Protein AF-A0A8K0TCX6-F1 (afdb_monomer)

Solvent-accessible surface area (backbone atoms only — not comparable to full-atom values): 19334 Å² total; per-residue (Å²): 46,25,42,39,37,36,39,37,33,25,66,68,90,38,71,37,59,24,20,70,79,86,50,68,26,30,40,28,76,50,70,68,48,85,55,92,51,67,68,45,83,85,46,94,38,56,33,92,78,28,30,46,23,30,50,46,78,47,76,46,83,24,92,54,90,51,92,63,65,48,66,35,38,44,83,42,78,50,73,76,76,91,72,85,78,91,58,80,73,62,73,78,64,63,71,80,92,55,55,38,49,47,53,58,77,55,79,71,84,68,91,68,76,92,70,98,79,67,86,72,74,67,55,77,69,45,71,67,53,50,53,44,51,53,51,41,52,52,48,14,36,52,39,39,52,48,53,51,51,30,54,50,26,49,51,48,21,54,50,40,45,57,50,39,48,70,75,48,38,95,50,60,78,72,53,84,93,58,84,52,70,56,57,51,54,22,49,53,27,44,51,52,24,51,54,46,54,55,52,45,53,54,48,38,51,51,42,51,52,39,53,54,51,46,52,54,44,31,76,73,64,41,53,82,76,26,48,84,55,64,58,42,52,76,72,73,53,70,55,75,64,58,53,48,49,52,50,50,51,48,47,60,50,50,54,49,50,53,52,49,51,53,49,49,53,52,51,55,52,55,54,55,64,69,72,66,74,78,78,83,79,82,91,81,87,82,89,82,81,87,80,87,88,81,94,78,82,88,80,87,72,79,79,80,92,77,87,71,79,73,87,72,65,79,89,81,87,84,90,130

Radius of gyration: 30.0 Å; Cα contacts (8 Å, |Δi|>4): 312; chains: 1; bounding box: 47×112×73 Å

pLDDT: mean 73.81, std 20.25, range [35.0, 98.25]

Foldseek 3Di:
DKAKEKEKAFAAPQFDWFALLPAIAGEFQDDGDADPDAADPVAPATDPRYRRIHIDIDIGDDPDPDDDYRYTYHYHYHDDPPDDDDDVCVVVRDDDDHHHWLPPQDPPPPVDDDDPDPPPDPFAADPQLVVLVVVLRVLRSVLVVLVVLLVVLVVQLVVLLVVVCVVQNVCQPVPPDDHDVSVVSSVVSVVVSVVSVVVSVVSSVVSVVSLLVNVVCVVVVNGDRPRPCVVCVVVVHDDPVVVVVVSVVVCVVVVVVVVVVVVVVVVVVVVVVVVPPPDPDDDDDDDDDDDDDDDDDDDDDDPPPDPDVPVPDDPPDDDD

Organism: NCBI:txid40658

Sequence (320 aa):
MCYRVYTHAMRCDVRPVLSDGENQLLDPYASPNHCRCPIDRRSRHPCRDHGCCSLSVRMYECPARCRAAIIYHTYTQRQSHKGVHFRPDEAERRWRDLPVFDGAIFPVASRQGGSEGSTRTCAAESVEFRLARDQILEIGRVIDQTLLEIDDAQADARRLARWHDREHGSRCGRRQGHACPGMERVLNAQEHGDDLALALEGYKQLWRRWKVFLRGLERRGDRRLGGLEEWRRRRGGGGEKDEHERLNEYYRREIRADEVEMRRKRQEEAVADDSGFESQGEYSGDERGRETPRRRQRRSSMRDDRTFADDLRPRWSWFR

Secondary structure (DSSP, 8-state):
--EEEEEEEESS----EEE-SSSEEE-TTSPPPP--PPP-TT-SSB-SS-TTEEEEEEEE--SS--SSPEEEEEEEE-PPPS-S---GGGGGGPPP--PBTTTTSS----SS-------TT-PPPPHHHHHHHHHHHHHHHHHHHHHHHHHHHHHHHHHHHHHHHHHTGGGTTSSTT---HHHHHHHHHHHHHHHHHHHHHHHHHHHHHHHHHHHHHHHTTS-PPSSSSHHHHHTT---HHHHHHHHHHHHHHHHHHHHHHHHHHHHHHHHHHHTT------------------------PPP----SSSTT--------

Structure (mmCIF, N/CA/C/O backbone):
data_AF-A0A8K0TCX6-F1
#
_entry.id   AF-A0A8K0TCX6-F1
#
loop_
_atom_site.group_PDB
_atom_site.id
_atom_site.type_symbol
_atom_site.label_atom_id
_atom_site.label_alt_id
_atom_site.label_comp_id
_atom_site.label_asym_id
_atom_site.label_entity_id
_atom_site.label_seq_id
_atom_site.pdbx_PDB_ins_code
_atom_site.Cartn_x
_atom_site.Cartn_y
_atom_site.Cartn_z
_atom_site.occupancy
_atom_site.B_iso_or_equiv
_atom_site.auth_seq_id
_atom_site.auth_comp_id
_atom_site.auth_asym_id
_atom_site.auth_atom_id
_atom_site.pdbx_PDB_model_num
ATOM 1 N N . MET A 1 1 ? -18.222 3.110 19.809 1.00 57.38 1 MET A N 1
ATOM 2 C CA . MET A 1 1 ? -18.018 2.677 18.409 1.00 57.38 1 MET A CA 1
ATOM 3 C C . MET A 1 1 ? -17.276 1.411 18.432 1.00 57.38 1 MET A C 1
ATOM 5 O O . MET A 1 1 ? -16.227 1.309 19.046 1.00 57.38 1 MET A O 1
ATOM 9 N N . CYS A 1 2 ? -17.860 0.491 17.708 1.00 75.69 2 CYS A N 1
ATOM 10 C CA . CYS A 1 2 ? -17.500 -0.883 17.755 1.00 75.69 2 CYS A CA 1
ATOM 11 C C . CYS A 1 2 ? -16.630 -1.184 16.542 1.00 75.69 2 CYS A C 1
ATOM 13 O O . CYS A 1 2 ? -16.924 -0.697 15.452 1.00 75.69 2 CYS A O 1
ATOM 15 N N . TYR A 1 3 ? -15.572 -1.967 16.694 1.00 80.44 3 TYR A N 1
ATOM 16 C CA . TYR A 1 3 ? -14.919 -2.503 15.507 1.00 80.44 3 TYR A CA 1
ATOM 17 C C . TYR A 1 3 ? -15.816 -3.578 14.911 1.00 80.44 3 TYR A C 1
ATOM 19 O O . TYR A 1 3 ? -16.320 -4.443 15.633 1.00 80.44 3 TYR A O 1
ATOM 27 N N . ARG A 1 4 ? -16.009 -3.538 13.596 1.00 87.00 4 ARG A N 1
ATOM 28 C CA . ARG A 1 4 ? -16.654 -4.616 12.854 1.00 87.00 4 ARG A CA 1
ATOM 29 C C . ARG A 1 4 ? -15.564 -5.421 12.167 1.00 87.00 4 ARG A C 1
ATOM 31 O O . ARG A 1 4 ? -15.050 -5.022 11.126 1.00 87.00 4 ARG A O 1
ATOM 38 N N . VAL A 1 5 ? -15.215 -6.540 12.790 1.00 89.19 5 VAL A N 1
ATOM 39 C CA . VAL A 1 5 ? -14.145 -7.422 12.338 1.00 89.19 5 VAL A CA 1
ATOM 40 C C . VAL A 1 5 ? -14.721 -8.488 11.415 1.00 89.19 5 VAL A C 1
ATOM 42 O O . VAL A 1 5 ? -15.570 -9.284 11.817 1.00 89.19 5 VAL A O 1
ATOM 45 N N . TYR A 1 6 ? -14.244 -8.503 10.180 1.00 91.38 6 TYR A N 1
ATOM 46 C CA . TYR A 1 6 ? -14.557 -9.481 9.151 1.00 91.38 6 TYR A CA 1
ATOM 47 C C . TYR A 1 6 ? -13.411 -10.483 9.046 1.00 91.38 6 TYR A C 1
ATOM 49 O O . TYR A 1 6 ? -12.330 -10.155 8.566 1.00 91.38 6 TYR A O 1
ATOM 57 N N . THR A 1 7 ? -13.640 -11.717 9.472 1.00 92.94 7 THR A N 1
ATOM 58 C CA . THR A 1 7 ? -12.656 -12.792 9.349 1.00 92.94 7 THR A CA 1
ATOM 59 C C . THR A 1 7 ? -12.921 -13.594 8.086 1.00 92.94 7 THR A C 1
ATOM 61 O O . THR A 1 7 ? -13.921 -14.311 7.990 1.00 92.94 7 THR A O 1
ATOM 64 N N . HIS A 1 8 ? -11.997 -13.477 7.139 1.00 92.94 8 HIS A N 1
ATOM 65 C CA . HIS A 1 8 ? -11.953 -14.217 5.885 1.00 92.94 8 HIS A CA 1
ATOM 66 C C . HIS A 1 8 ? -11.099 -15.474 6.065 1.00 92.94 8 HIS A C 1
ATOM 68 O O . HIS A 1 8 ? -9.918 -15.380 6.404 1.00 92.94 8 HIS A O 1
ATOM 74 N N . ALA A 1 9 ? -11.667 -16.655 5.822 1.00 91.94 9 ALA A N 1
ATOM 75 C CA . ALA A 1 9 ? -10.900 -17.894 5.705 1.00 91.94 9 ALA A CA 1
ATOM 76 C C . ALA A 1 9 ? -10.868 -18.345 4.241 1.00 91.94 9 ALA A C 1
ATOM 78 O O . ALA A 1 9 ? -11.888 -18.779 3.701 1.00 91.94 9 ALA A O 1
ATOM 79 N N . MET A 1 10 ? -9.713 -18.213 3.583 1.00 90.81 10 MET A N 1
ATOM 80 C CA . MET A 1 10 ? -9.579 -18.358 2.124 1.00 90.81 10 MET A CA 1
ATOM 81 C C . MET A 1 10 ? -8.600 -19.469 1.752 1.00 90.81 10 MET A C 1
ATOM 83 O O . MET A 1 10 ? -7.721 -19.824 2.534 1.00 90.81 10 MET A O 1
ATOM 87 N N . ARG A 1 11 ? -8.748 -20.024 0.543 1.00 87.50 11 ARG A N 1
ATOM 88 C CA . ARG A 1 11 ? -7.796 -21.006 -0.005 1.00 87.50 11 ARG A CA 1
ATOM 89 C C . ARG A 1 11 ? -6.664 -20.352 -0.805 1.00 87.50 11 ARG A C 1
ATOM 91 O O . ARG A 1 11 ? -5.525 -20.789 -0.693 1.00 87.50 11 ARG A O 1
ATOM 98 N N . CYS A 1 12 ? -6.968 -19.327 -1.601 1.00 89.75 12 CYS A N 1
ATOM 99 C CA . CYS A 1 12 ? -5.974 -18.566 -2.358 1.00 89.75 12 CYS A CA 1
ATOM 100 C C . CYS A 1 12 ? -5.450 -17.373 -1.554 1.00 89.75 12 CYS A C 1
ATOM 102 O O . CYS A 1 12 ? -6.190 -16.796 -0.756 1.00 89.75 12 CYS A O 1
ATOM 104 N N . ASP A 1 13 ? -4.197 -16.993 -1.794 1.00 92.62 13 ASP A N 1
ATOM 105 C CA . ASP A 1 13 ? -3.619 -15.785 -1.211 1.00 92.62 13 ASP A CA 1
ATOM 106 C C . ASP A 1 13 ? -3.990 -14.574 -2.074 1.00 92.62 13 ASP A C 1
ATOM 108 O O . ASP A 1 13 ? -3.326 -14.268 -3.057 1.00 92.62 13 ASP A O 1
ATOM 112 N N . VAL A 1 14 ? -5.112 -13.939 -1.741 1.00 93.75 14 VAL A N 1
ATOM 113 C CA . VAL A 1 14 ? -5.560 -12.666 -2.338 1.00 93.75 14 VAL A CA 1
ATOM 114 C C . VAL A 1 14 ? -5.705 -11.594 -1.263 1.00 93.75 14 VAL A C 1
ATOM 116 O O . VAL A 1 14 ? -6.574 -10.724 -1.322 1.00 93.75 14 VAL A O 1
ATOM 119 N N . ARG A 1 15 ? -4.893 -11.706 -0.210 1.00 95.31 15 ARG A N 1
ATOM 120 C CA . ARG A 1 15 ? -4.884 -10.717 0.863 1.00 95.31 15 ARG A CA 1
ATOM 121 C C . ARG A 1 15 ? -4.357 -9.389 0.302 1.00 95.31 15 ARG A C 1
ATOM 123 O O . ARG A 1 15 ? -3.395 -9.420 -0.462 1.00 95.31 15 ARG A O 1
ATOM 130 N N . PRO A 1 16 ? -4.958 -8.250 0.668 1.00 96.25 16 PRO A N 1
ATOM 131 C CA . PRO A 1 16 ? -4.442 -6.951 0.278 1.00 96.25 16 PRO A CA 1
ATOM 132 C C . PRO A 1 16 ? -3.141 -6.679 1.038 1.00 96.25 16 PRO A C 1
ATOM 134 O O . PRO A 1 16 ? -3.005 -7.011 2.224 1.00 96.25 16 PRO A O 1
ATOM 137 N N . VAL A 1 17 ? -2.181 -6.106 0.325 1.00 95.88 17 VAL A N 1
ATOM 138 C CA . VAL A 1 17 ? -0.826 -5.850 0.805 1.00 95.88 17 VAL A CA 1
ATOM 139 C C . VAL A 1 17 ? -0.554 -4.348 0.744 1.00 95.88 17 VAL A C 1
ATOM 141 O O . VAL A 1 17 ? -1.094 -3.634 -0.096 1.00 95.88 17 VAL A O 1
ATOM 144 N N . LEU A 1 18 ? 0.246 -3.880 1.691 1.00 95.56 18 LEU A N 1
ATOM 145 C CA . LEU A 1 18 ? 0.863 -2.561 1.731 1.00 95.56 18 LEU A CA 1
ATOM 146 C C . LEU A 1 18 ? 2.371 -2.755 1.681 1.00 95.56 18 LEU A C 1
ATOM 148 O O . LEU A 1 18 ? 2.875 -3.784 2.135 1.00 95.56 18 LEU A O 1
ATOM 152 N N . SER A 1 19 ? 3.095 -1.731 1.258 1.00 95.38 19 SER A N 1
ATOM 153 C CA . SER A 1 19 ? 4.548 -1.706 1.347 1.00 95.38 19 SER A CA 1
ATOM 154 C C . SER A 1 19 ? 5.023 -0.427 2.027 1.00 95.38 19 SER A C 1
ATOM 156 O O . SER A 1 19 ? 4.486 0.650 1.783 1.00 95.38 19 SER A O 1
ATOM 158 N N . ASP A 1 20 ? 6.043 -0.537 2.878 1.00 91.56 20 ASP A N 1
ATOM 159 C CA . ASP A 1 20 ? 6.810 0.624 3.360 1.00 91.56 20 ASP A CA 1
ATOM 160 C C . ASP A 1 20 ? 8.010 0.953 2.451 1.00 91.56 20 ASP A C 1
ATOM 162 O O . ASP A 1 20 ? 8.815 1.836 2.757 1.00 91.56 20 ASP A O 1
ATOM 166 N N . GLY A 1 21 ? 8.128 0.231 1.332 1.00 93.00 21 GLY A N 1
ATOM 167 C CA . GLY A 1 21 ? 9.218 0.319 0.370 1.00 93.00 21 GLY A CA 1
ATOM 168 C C . GLY A 1 21 ? 10.353 -0.672 0.629 1.00 93.00 21 GLY A C 1
ATOM 169 O O . GLY A 1 21 ? 11.215 -0.826 -0.232 1.00 93.00 21 GLY A O 1
ATOM 170 N N . GLU A 1 22 ? 10.350 -1.344 1.780 1.00 90.00 22 GLU A N 1
ATOM 171 C CA . GLU A 1 22 ? 11.326 -2.372 2.163 1.00 90.00 22 GLU A CA 1
ATOM 172 C C . GLU A 1 22 ? 10.638 -3.706 2.496 1.00 90.00 22 GLU A C 1
ATOM 174 O O . GLU A 1 22 ? 11.168 -4.781 2.217 1.00 90.00 22 GLU A O 1
ATOM 179 N N . ASN A 1 23 ? 9.447 -3.646 3.090 1.00 90.38 23 ASN A N 1
ATOM 180 C CA . ASN A 1 23 ? 8.710 -4.767 3.644 1.00 90.38 23 ASN A CA 1
ATOM 181 C C . ASN A 1 23 ? 7.243 -4.714 3.221 1.00 90.38 23 ASN A C 1
ATOM 183 O O . ASN A 1 23 ? 6.594 -3.670 3.276 1.00 90.38 23 ASN A O 1
ATOM 187 N N . GLN A 1 24 ? 6.701 -5.887 2.895 1.00 93.44 24 GLN A N 1
ATOM 188 C CA . GLN A 1 24 ? 5.273 -6.071 2.663 1.00 93.44 24 GLN A CA 1
ATOM 189 C C . GLN A 1 24 ? 4.534 -6.315 3.984 1.00 93.44 24 GLN A C 1
ATOM 191 O O . GLN A 1 24 ? 4.959 -7.118 4.821 1.00 93.44 24 GLN A O 1
ATOM 196 N N . LEU A 1 25 ? 3.398 -5.646 4.145 1.00 93.38 25 LEU A N 1
ATOM 197 C CA . LEU A 1 25 ? 2.499 -5.726 5.291 1.00 93.38 25 LEU A CA 1
ATOM 198 C C . LEU A 1 25 ? 1.102 -6.122 4.798 1.00 93.38 25 LEU A C 1
ATOM 200 O O . LEU A 1 25 ? 0.705 -5.759 3.699 1.00 93.38 25 LEU A O 1
ATOM 204 N N . LEU A 1 26 ? 0.319 -6.831 5.604 1.00 94.38 26 LEU A N 1
ATOM 205 C CA . LEU A 1 26 ? -1.097 -7.056 5.308 1.00 94.38 26 LEU A CA 1
ATOM 206 C C . LEU A 1 26 ? -1.913 -5.827 5.678 1.00 94.38 26 LEU A C 1
ATOM 208 O O . LEU A 1 26 ? -1.757 -5.302 6.782 1.00 94.38 26 LEU A O 1
ATOM 212 N N . ASP A 1 27 ? -2.828 -5.446 4.791 1.00 95.50 27 ASP A N 1
ATOM 213 C CA . ASP A 1 27 ? -3.801 -4.386 5.028 1.00 95.50 27 ASP A CA 1
ATOM 214 C C . ASP A 1 27 ? -5.072 -4.954 5.684 1.00 95.50 27 ASP A C 1
ATOM 216 O O . ASP A 1 27 ? -5.886 -5.597 5.010 1.00 95.50 27 ASP A O 1
ATOM 220 N N . PRO A 1 28 ? -5.315 -4.753 6.988 1.00 93.75 28 PRO A N 1
ATOM 221 C CA . PRO A 1 28 ? -6.575 -5.181 7.578 1.00 93.75 28 PRO A CA 1
ATOM 222 C C . PRO A 1 28 ? -7.715 -4.178 7.347 1.00 93.75 28 PRO A C 1
ATOM 224 O O . PRO A 1 28 ? -8.820 -4.408 7.818 1.00 93.75 28 PRO A O 1
ATOM 227 N N . TYR A 1 29 ? -7.491 -3.056 6.671 1.00 94.12 29 TYR A N 1
ATOM 228 C CA . TYR A 1 29 ? -8.515 -2.046 6.398 1.00 94.12 29 TYR A CA 1
ATOM 229 C C . TYR A 1 29 ? -9.073 -2.136 4.970 1.00 94.12 29 TYR A C 1
ATOM 231 O O . TYR A 1 29 ? -10.006 -1.410 4.633 1.00 94.12 29 TYR A O 1
ATOM 239 N N . ALA A 1 30 ? -8.548 -3.041 4.142 1.00 95.38 30 ALA A N 1
ATOM 240 C CA . ALA A 1 30 ? -9.072 -3.355 2.815 1.00 95.38 30 ALA A CA 1
ATOM 241 C C . ALA A 1 30 ? -9.802 -4.706 2.805 1.00 95.38 30 ALA A C 1
ATOM 243 O O . ALA A 1 30 ? -9.556 -5.561 3.643 1.00 95.38 30 ALA A O 1
ATOM 244 N N . SER A 1 31 ? -10.709 -4.929 1.856 1.00 94.19 31 SER A N 1
ATOM 245 C CA . SER A 1 31 ? -11.237 -6.270 1.584 1.00 94.19 31 SER A CA 1
ATOM 246 C C . SER A 1 31 ? -10.224 -7.100 0.779 1.00 94.19 31 SER A C 1
ATOM 248 O O . SER A 1 31 ? -9.365 -6.518 0.119 1.00 94.19 31 SER A O 1
ATOM 250 N N . PRO A 1 32 ? -10.329 -8.445 0.763 1.00 94.62 32 PRO A N 1
ATOM 251 C CA . PRO A 1 32 ? -9.537 -9.265 -0.148 1.00 94.62 32 PRO A CA 1
ATOM 252 C C . PRO A 1 32 ? -9.679 -8.822 -1.608 1.00 94.62 32 PRO A C 1
ATOM 254 O O . PRO A 1 32 ? -10.750 -8.368 -2.020 1.00 94.62 32 PRO A O 1
ATOM 257 N N . ASN A 1 33 ? -8.596 -8.982 -2.369 1.00 93.44 33 ASN A N 1
ATOM 258 C CA . ASN A 1 33 ? -8.573 -8.749 -3.806 1.00 93.44 33 ASN A CA 1
ATOM 259 C C . ASN A 1 33 ? -9.379 -9.829 -4.531 1.00 93.44 33 ASN A C 1
ATOM 261 O O . ASN A 1 33 ? -9.430 -10.984 -4.101 1.00 93.44 33 ASN A O 1
ATOM 265 N N . HIS A 1 34 ? -9.956 -9.468 -5.677 1.00 91.12 34 HIS A N 1
ATOM 266 C CA . HIS A 1 34 ? -10.782 -10.385 -6.451 1.00 91.12 34 HIS A CA 1
ATOM 267 C C . HIS A 1 34 ? -10.023 -11.670 -6.820 1.00 91.12 34 HIS A C 1
ATOM 269 O O . HIS A 1 34 ? -8.874 -11.634 -7.266 1.00 91.12 34 HIS A O 1
ATOM 275 N N . CYS A 1 35 ? -10.685 -12.820 -6.678 1.00 88.50 35 CYS A N 1
ATOM 276 C CA . CYS A 1 35 ? -10.122 -14.116 -7.037 1.00 88.50 35 CYS A CA 1
ATOM 277 C C . CYS A 1 35 ? -10.998 -14.845 -8.055 1.00 88.50 35 CYS A C 1
ATOM 279 O O . CYS A 1 35 ? -12.224 -14.786 -8.014 1.00 88.50 35 CYS A O 1
ATOM 281 N N . ARG A 1 36 ? -10.356 -15.614 -8.941 1.00 88.62 36 ARG A N 1
ATOM 282 C CA . ARG A 1 36 ? -11.035 -16.463 -9.939 1.00 88.62 36 ARG A CA 1
ATOM 283 C C . ARG A 1 36 ? -11.288 -17.885 -9.439 1.00 88.62 36 ARG A C 1
ATOM 285 O O . ARG A 1 36 ? -11.453 -18.812 -10.228 1.00 88.62 36 ARG A O 1
ATOM 292 N N . CYS A 1 37 ? -11.243 -18.097 -8.126 1.00 85.81 37 CYS A N 1
ATOM 293 C CA . CYS A 1 37 ? -11.436 -19.426 -7.573 1.00 85.81 37 CYS A CA 1
ATOM 294 C C . CYS A 1 37 ? -12.903 -19.865 -7.692 1.00 85.81 37 CYS A C 1
ATOM 296 O O . CYS A 1 37 ? -13.808 -19.050 -7.498 1.00 85.81 37 CYS A O 1
ATOM 298 N N . PRO A 1 38 ? -13.157 -21.160 -7.942 1.00 85.38 38 PRO A N 1
ATOM 299 C CA . PRO A 1 38 ? -14.516 -21.676 -8.002 1.00 85.38 38 PRO A CA 1
ATOM 300 C C . PRO A 1 38 ? -15.224 -21.530 -6.649 1.00 85.38 38 PRO A C 1
ATOM 302 O O . PRO A 1 38 ? -14.595 -21.580 -5.588 1.00 85.38 38 PRO A O 1
ATOM 305 N N . ILE A 1 39 ? -16.551 -21.385 -6.696 1.00 84.69 39 ILE A N 1
ATOM 306 C CA . ILE A 1 39 ? -17.400 -21.276 -5.504 1.00 84.69 39 ILE A CA 1
ATOM 307 C C . ILE A 1 39 ? -17.344 -22.578 -4.698 1.00 84.69 39 ILE A C 1
ATOM 309 O O . ILE A 1 39 ? -17.709 -23.650 -5.183 1.00 84.69 39 ILE A O 1
ATOM 313 N N . ASP A 1 40 ? -16.942 -22.479 -3.434 1.00 80.25 40 ASP A N 1
ATOM 314 C CA . ASP A 1 40 ? -16.944 -23.586 -2.491 1.00 80.25 40 ASP A CA 1
ATOM 315 C C . ASP A 1 40 ? -18.323 -23.743 -1.849 1.00 80.25 40 ASP A C 1
ATOM 317 O O . ASP A 1 40 ? -18.627 -23.181 -0.793 1.00 80.25 40 ASP A O 1
ATOM 321 N N . ARG A 1 41 ? -19.146 -24.585 -2.475 1.00 79.06 41 ARG A N 1
ATOM 322 C CA . ARG A 1 41 ? -20.495 -24.928 -2.002 1.00 79.06 41 ARG A CA 1
ATOM 323 C C . ARG A 1 41 ? -20.519 -25.609 -0.626 1.00 79.06 41 ARG A C 1
ATOM 325 O O . ARG A 1 41 ? -21.588 -25.726 -0.040 1.00 79.06 41 ARG A O 1
ATOM 332 N N . ARG A 1 42 ? -19.375 -26.073 -0.100 1.00 77.88 42 ARG A N 1
ATOM 333 C CA . ARG A 1 42 ? -19.287 -26.696 1.236 1.00 77.88 42 ARG A CA 1
ATOM 334 C C . ARG A 1 42 ? -19.112 -25.671 2.360 1.00 77.88 42 ARG A C 1
ATOM 336 O O . ARG A 1 42 ? -19.153 -26.043 3.531 1.00 77.88 42 ARG A O 1
ATOM 343 N N . SER A 1 43 ? -18.866 -24.402 2.035 1.00 76.69 43 SER A N 1
ATOM 344 C CA . SER A 1 43 ? -18.784 -23.338 3.035 1.00 76.69 43 SER A CA 1
ATOM 345 C C . SER A 1 43 ? -20.172 -23.025 3.592 1.00 76.69 43 SER A C 1
ATOM 347 O O . SER A 1 43 ? -21.095 -22.749 2.833 1.00 76.69 43 SER A O 1
ATOM 349 N N . ARG A 1 44 ? -20.320 -23.014 4.923 1.00 77.50 44 ARG A N 1
ATOM 350 C CA . ARG A 1 44 ? -21.572 -22.588 5.581 1.00 77.50 44 ARG A CA 1
ATOM 351 C C . ARG A 1 44 ? -21.831 -21.085 5.438 1.00 77.50 44 ARG A C 1
ATOM 353 O O . ARG A 1 44 ? -22.975 -20.654 5.506 1.00 77.50 44 ARG A O 1
ATOM 360 N N . HIS A 1 45 ? -20.773 -20.300 5.233 1.00 82.31 45 HIS A N 1
ATOM 361 C CA . HIS A 1 45 ? -20.831 -18.843 5.125 1.00 82.31 45 HIS A CA 1
ATOM 362 C C . HIS A 1 45 ? -19.957 -18.373 3.957 1.00 82.31 45 HIS A C 1
ATOM 364 O O . HIS A 1 45 ? -18.874 -17.835 4.191 1.00 82.31 45 HIS A O 1
ATOM 370 N N . PRO A 1 46 ? -20.343 -18.647 2.696 1.00 83.62 46 PRO A N 1
ATOM 371 C CA . PRO A 1 46 ? -19.557 -18.222 1.545 1.00 83.62 46 PRO A CA 1
ATOM 372 C C . PRO A 1 46 ? -19.487 -16.691 1.491 1.00 83.62 46 PRO A C 1
ATOM 374 O O . PRO A 1 46 ? -20.490 -16.000 1.679 1.00 83.62 46 PRO A O 1
ATOM 377 N N . CYS A 1 47 ? -18.292 -16.159 1.248 1.00 82.88 47 CYS A N 1
ATOM 378 C CA . CYS A 1 47 ? -18.138 -14.756 0.883 1.00 82.88 47 CYS A CA 1
ATOM 379 C C . CYS A 1 47 ? -18.813 -14.523 -0.476 1.00 82.88 47 CYS A C 1
ATOM 381 O O . CYS A 1 47 ? -18.715 -15.368 -1.365 1.00 82.88 47 CYS A O 1
ATOM 383 N N . ARG A 1 48 ? -19.489 -13.383 -0.643 1.00 82.81 48 ARG A N 1
ATOM 384 C CA . ARG A 1 48 ? -20.169 -13.047 -1.905 1.00 82.81 48 ARG A CA 1
ATOM 385 C C . ARG A 1 48 ? -19.184 -12.750 -3.032 1.00 82.81 48 ARG A C 1
ATOM 387 O O . ARG A 1 48 ? -19.444 -13.118 -4.169 1.00 82.81 48 ARG A O 1
ATOM 394 N N . ASP A 1 49 ? -18.048 -12.156 -2.685 1.00 83.88 49 ASP A N 1
ATOM 395 C CA . ASP A 1 49 ? -17.084 -11.641 -3.661 1.00 83.88 49 ASP A CA 1
ATOM 396 C C . ASP A 1 49 ? -15.993 -12.666 -4.011 1.00 83.88 49 ASP A C 1
ATOM 398 O O . ASP A 1 49 ? -15.307 -12.539 -5.023 1.00 83.88 49 ASP A O 1
ATOM 402 N N . HIS A 1 50 ? -15.840 -13.709 -3.183 1.00 86.38 50 HIS A N 1
ATOM 403 C CA . HIS A 1 50 ? -14.740 -14.670 -3.272 1.00 86.38 50 HIS A CA 1
ATOM 404 C C . HIS A 1 50 ? -15.245 -16.105 -3.104 1.00 86.38 50 HIS A C 1
ATOM 406 O O . HIS A 1 50 ? -15.495 -16.564 -1.986 1.00 86.38 50 HIS A O 1
ATOM 412 N N . GLY A 1 51 ? -15.318 -16.852 -4.210 1.00 84.38 51 GLY A N 1
ATOM 413 C CA . GLY A 1 51 ? -15.861 -18.213 -4.232 1.00 84.38 51 GLY A CA 1
ATOM 414 C C . GLY A 1 51 ? -15.167 -19.188 -3.272 1.00 84.38 51 GLY A C 1
ATOM 415 O O . GLY A 1 51 ? -15.813 -20.057 -2.694 1.00 84.38 51 GLY A O 1
ATOM 416 N N . CYS A 1 52 ? -13.866 -19.024 -3.027 1.00 87.94 52 CYS A N 1
ATOM 417 C CA . CYS A 1 52 ? -13.099 -19.882 -2.119 1.00 87.94 52 CYS A CA 1
ATOM 418 C C . CYS A 1 52 ? -13.005 -19.376 -0.669 1.00 87.94 52 CYS A C 1
ATOM 420 O O . CYS A 1 52 ? -12.241 -19.947 0.117 1.00 87.94 52 CYS A O 1
ATOM 422 N N . CYS A 1 53 ? -13.698 -18.289 -0.325 1.00 90.62 53 CYS A N 1
ATOM 423 C CA . CYS A 1 53 ? -13.640 -17.658 0.990 1.00 90.62 53 CYS A CA 1
ATOM 424 C C . CYS A 1 53 ? -14.878 -18.001 1.824 1.00 90.62 53 CYS A C 1
ATOM 426 O O . CYS A 1 53 ? -16.007 -17.980 1.329 1.00 90.62 53 CYS A O 1
ATOM 428 N N . SER A 1 54 ? -14.674 -18.264 3.115 1.00 91.25 54 SER A N 1
ATOM 429 C CA . SER A 1 54 ? -15.738 -18.181 4.112 1.00 91.25 54 SER A CA 1
ATOM 430 C C . SER A 1 54 ? -15.589 -16.924 4.961 1.00 91.25 54 SER A C 1
ATOM 432 O O . SER A 1 54 ? -14.495 -16.658 5.461 1.00 91.25 54 SER A O 1
ATOM 434 N N . LEU A 1 55 ? -16.684 -16.197 5.166 1.00 91.69 55 LEU A N 1
ATOM 435 C CA . LEU A 1 55 ? -16.706 -14.936 5.898 1.00 91.69 55 LEU A CA 1
ATOM 436 C C . LEU A 1 55 ? -17.438 -15.098 7.230 1.00 91.69 55 LEU A C 1
ATOM 438 O O . LEU A 1 55 ? -18.569 -15.577 7.271 1.00 91.69 55 LEU A O 1
ATOM 442 N N . SER A 1 56 ? -16.817 -14.649 8.315 1.00 91.06 56 SER A N 1
ATOM 443 C CA . SER A 1 56 ? -17.484 -14.469 9.607 1.00 91.06 56 SER A CA 1
ATOM 444 C C . SER A 1 56 ? -17.317 -13.036 10.093 1.00 91.06 56 SER A C 1
ATOM 446 O O . SER A 1 56 ? -16.340 -12.372 9.757 1.00 91.06 56 SER A O 1
ATOM 448 N N . VAL A 1 57 ? -18.296 -12.538 10.845 1.00 90.31 57 VAL A N 1
ATOM 449 C CA . VAL A 1 57 ? -18.340 -11.141 11.285 1.00 90.31 57 VAL A CA 1
ATOM 450 C C . VAL A 1 57 ? -18.500 -11.103 12.795 1.00 90.31 57 VAL A C 1
ATOM 452 O O . VAL A 1 57 ? -19.365 -11.785 13.343 1.00 90.31 57 VAL A O 1
ATOM 455 N N . ARG A 1 58 ? -17.678 -10.297 13.464 1.00 87.62 58 ARG A N 1
ATOM 456 C CA . ARG A 1 58 ? -17.774 -10.013 14.899 1.00 87.62 58 ARG A CA 1
ATOM 457 C C . ARG A 1 58 ? -17.827 -8.511 15.126 1.00 87.62 58 ARG A C 1
ATOM 459 O O . ARG A 1 58 ? -17.122 -7.756 14.462 1.00 87.62 58 ARG A O 1
ATOM 466 N N . MET A 1 59 ? -18.664 -8.086 16.063 1.00 83.00 59 MET A N 1
ATOM 467 C CA . MET A 1 59 ? -18.725 -6.696 16.507 1.00 83.00 59 MET A CA 1
ATOM 468 C C . MET A 1 59 ? -18.107 -6.596 17.899 1.00 83.00 59 MET A C 1
ATOM 470 O O . MET A 1 59 ? -18.472 -7.357 18.788 1.00 83.00 59 MET A O 1
ATOM 474 N N . TYR A 1 60 ? -17.154 -5.682 18.064 1.00 78.19 60 TYR A N 1
ATOM 475 C CA . TYR A 1 60 ? -16.471 -5.422 19.330 1.00 78.19 60 TYR A CA 1
ATOM 476 C C . TYR A 1 60 ? -16.939 -4.099 19.882 1.00 78.19 60 TYR A C 1
ATOM 478 O O . TYR A 1 60 ? -16.572 -3.071 19.329 1.00 78.19 60 TYR A O 1
ATOM 486 N N . GLU A 1 61 ? -17.738 -4.109 20.940 1.00 73.50 61 GLU A N 1
ATOM 487 C CA . GLU A 1 61 ? -18.306 -2.882 21.483 1.00 73.50 61 GLU A CA 1
ATOM 488 C C . GLU A 1 61 ? -17.287 -2.074 22.292 1.00 73.50 61 GLU A C 1
ATOM 490 O O . GLU A 1 61 ? -16.517 -2.606 23.087 1.00 73.50 61 GLU A O 1
ATOM 495 N N . CYS A 1 62 ? -17.277 -0.760 22.066 1.00 66.88 62 CYS A N 1
ATOM 496 C CA . CYS A 1 62 ? -16.488 0.187 22.847 1.00 66.88 62 CYS A CA 1
ATOM 497 C C . CYS A 1 62 ? -17.378 0.809 23.929 1.00 66.88 62 CYS A C 1
ATOM 499 O O . CYS A 1 62 ? -18.498 1.212 23.600 1.00 66.88 62 CYS A O 1
ATOM 501 N N . PRO A 1 63 ? -16.871 0.990 25.163 1.00 62.47 63 PRO A N 1
ATOM 502 C CA . PRO A 1 63 ? -17.600 1.669 26.235 1.00 62.47 63 PRO A CA 1
ATOM 503 C C . PRO A 1 63 ? -18.035 3.097 25.871 1.00 62.47 63 PRO A C 1
ATOM 505 O O . PRO A 1 63 ? -19.083 3.571 26.306 1.00 62.47 63 PRO A O 1
ATOM 508 N N . ALA A 1 64 ? -17.250 3.794 25.044 1.00 62.88 64 ALA A N 1
ATOM 509 C CA . ALA A 1 64 ? -17.627 5.097 24.520 1.00 62.88 64 ALA A CA 1
ATOM 510 C C . ALA A 1 64 ? -18.665 4.931 23.395 1.00 62.88 64 ALA A C 1
ATOM 512 O O . ALA A 1 64 ? -18.432 4.231 22.403 1.00 62.88 64 ALA A O 1
ATOM 513 N N . ARG A 1 65 ? -19.811 5.617 23.518 1.00 60.97 65 ARG A N 1
ATOM 514 C CA . ARG A 1 65 ? -20.918 5.675 22.535 1.00 60.97 65 ARG A CA 1
ATOM 515 C C . ARG A 1 65 ? -20.540 6.391 21.242 1.00 60.97 65 ARG A C 1
ATOM 517 O O . ARG A 1 65 ? -21.156 7.376 20.838 1.00 60.97 65 ARG A O 1
ATOM 524 N N . CYS A 1 66 ? -19.493 5.958 20.577 1.00 66.00 66 CYS A N 1
ATOM 525 C CA . CYS A 1 66 ? -19.161 6.574 19.319 1.00 66.00 66 CYS A CA 1
ATOM 526 C C . CYS A 1 66 ? -20.151 6.060 18.200 1.00 66.00 66 CYS A C 1
ATOM 528 O O . CYS A 1 66 ? -20.672 4.946 18.277 1.00 66.00 66 CYS A O 1
ATOM 530 N N . ARG A 1 67 ? -20.337 6.861 17.147 1.00 67.88 67 ARG A N 1
ATOM 531 C CA . ARG A 1 67 ? -21.356 6.819 16.075 1.00 67.88 67 ARG A CA 1
ATOM 532 C C . ARG A 1 67 ? -21.141 5.923 14.817 1.00 67.88 67 ARG A C 1
ATOM 534 O O . ARG A 1 67 ? -22.107 5.731 14.097 1.00 67.88 67 ARG A O 1
ATOM 541 N N . ALA A 1 68 ? -19.947 5.401 14.505 1.00 74.88 68 ALA A N 1
ATOM 542 C CA . ALA A 1 68 ? -19.622 4.687 13.255 1.00 74.88 68 ALA A CA 1
ATOM 543 C C . ALA A 1 68 ? -18.628 3.525 13.474 1.00 74.88 68 ALA A C 1
ATOM 545 O O . ALA A 1 68 ? -17.576 3.699 14.076 1.00 74.88 68 ALA A O 1
ATOM 546 N N . ALA A 1 69 ? -18.935 2.318 13.000 1.00 81.12 69 ALA A N 1
ATOM 547 C CA . ALA A 1 69 ? -18.034 1.181 13.190 1.00 81.12 69 ALA A CA 1
ATOM 548 C C . ALA A 1 69 ? -16.787 1.281 12.295 1.00 81.12 69 ALA A C 1
ATOM 550 O O . ALA A 1 69 ? -16.911 1.535 11.098 1.00 81.12 69 ALA A O 1
ATOM 551 N N . ILE A 1 70 ? -15.602 1.029 12.861 1.00 84.19 70 ILE A N 1
ATOM 552 C CA . ILE A 1 70 ? -14.372 0.875 12.071 1.00 84.19 70 ILE A CA 1
ATOM 553 C C . ILE A 1 70 ? -14.387 -0.526 11.469 1.00 84.19 70 ILE A C 1
ATOM 555 O O . ILE A 1 70 ? -14.551 -1.518 12.186 1.00 84.19 70 ILE A O 1
ATOM 559 N N . ILE A 1 71 ? -14.249 -0.596 10.150 1.00 89.50 71 ILE A N 1
ATOM 560 C CA . ILE A 1 71 ? -14.162 -1.860 9.428 1.00 89.50 71 ILE A CA 1
ATOM 561 C C . ILE A 1 71 ? -12.735 -2.383 9.559 1.00 89.50 71 ILE A C 1
ATOM 563 O O . ILE A 1 71 ? -11.779 -1.660 9.295 1.00 89.50 71 ILE A O 1
ATOM 567 N N . TYR A 1 72 ? -12.611 -3.638 9.976 1.00 90.12 72 TYR A N 1
ATOM 568 C CA . TYR A 1 72 ? -11.333 -4.322 10.095 1.00 90.12 72 TYR A CA 1
ATOM 569 C C . TYR A 1 72 ? -11.461 -5.741 9.548 1.00 90.12 72 TYR A C 1
ATOM 571 O O . TYR A 1 72 ? -12.490 -6.396 9.713 1.00 90.12 72 TYR A O 1
ATOM 579 N N . HIS A 1 73 ? -10.418 -6.237 8.910 1.00 92.44 73 HIS A N 1
ATOM 580 C CA . HIS A 1 73 ? -10.380 -7.504 8.210 1.00 92.44 73 HIS A CA 1
ATOM 581 C C . HIS A 1 73 ? -9.252 -8.358 8.771 1.00 92.44 73 HIS A C 1
ATOM 583 O O . HIS A 1 73 ? -8.121 -7.913 8.941 1.00 92.44 73 HIS A O 1
ATOM 589 N N . THR A 1 74 ? -9.561 -9.619 9.050 1.00 92.31 74 THR A N 1
ATOM 590 C CA . THR A 1 74 ? -8.557 -10.625 9.380 1.00 92.31 74 THR A CA 1
ATOM 591 C C . THR A 1 74 ? -8.581 -11.721 8.333 1.00 92.31 74 THR A C 1
ATOM 593 O O . THR A 1 74 ? -9.642 -12.127 7.856 1.00 92.31 74 THR A O 1
ATOM 596 N N . TYR A 1 75 ? -7.400 -12.209 7.967 1.00 93.00 75 TYR A N 1
ATOM 597 C CA . TYR A 1 75 ? -7.241 -13.209 6.919 1.00 93.00 75 TYR A CA 1
ATOM 598 C C . TYR A 1 75 ? -6.622 -14.463 7.502 1.00 93.00 75 TYR A C 1
ATOM 600 O O . TYR A 1 75 ? -5.583 -14.416 8.157 1.00 93.00 75 TYR A O 1
ATOM 608 N N . THR A 1 76 ? -7.251 -15.597 7.241 1.00 91.75 76 THR A N 1
ATOM 609 C CA . THR A 1 76 ? -6.781 -16.902 7.694 1.00 91.75 76 THR A CA 1
ATOM 610 C C . THR A 1 76 ? -6.732 -17.857 6.520 1.00 91.75 76 THR A C 1
ATOM 612 O O . THR A 1 76 ? -7.638 -17.895 5.684 1.00 91.75 76 THR A O 1
ATOM 615 N N . GLN A 1 77 ? -5.657 -18.634 6.439 1.00 90.50 77 GLN A N 1
ATOM 616 C CA . GLN A 1 77 ? -5.571 -19.672 5.431 1.00 90.50 77 GLN A CA 1
ATOM 617 C C . GLN A 1 77 ? -6.475 -20.828 5.846 1.00 90.50 77 GLN A C 1
ATOM 619 O O . GLN A 1 77 ? -6.305 -21.424 6.914 1.00 90.50 77 GLN A O 1
ATOM 624 N N . ARG A 1 78 ? -7.441 -21.164 4.996 1.00 86.00 78 ARG A N 1
ATOM 625 C CA . ARG A 1 78 ? -8.282 -22.336 5.200 1.00 86.00 78 ARG A CA 1
ATOM 626 C C . ARG A 1 78 ? -7.457 -23.579 4.899 1.00 86.00 78 ARG A C 1
ATOM 628 O O . ARG A 1 78 ? -7.084 -23.815 3.753 1.00 86.00 78 ARG A O 1
ATOM 635 N N . GLN A 1 79 ? -7.196 -24.377 5.927 1.00 75.44 79 GLN A N 1
ATOM 636 C CA . GLN A 1 79 ? -6.545 -25.669 5.750 1.00 75.44 79 GLN A CA 1
ATOM 637 C C . GLN A 1 79 ? -7.493 -26.619 5.006 1.00 75.44 79 GLN A C 1
ATOM 639 O O . GLN A 1 79 ? -8.694 -26.663 5.302 1.00 75.44 79 GLN A O 1
ATOM 644 N N . SER A 1 80 ? -6.973 -27.362 4.025 1.00 65.25 80 SER A N 1
ATOM 645 C CA . SER A 1 80 ? -7.673 -28.525 3.479 1.00 65.25 80 SER A CA 1
ATOM 646 C C . SER A 1 80 ? -7.972 -29.464 4.653 1.00 65.25 80 SER A C 1
ATOM 648 O O . SER A 1 80 ? -7.112 -29.723 5.496 1.00 65.25 80 SER A O 1
ATOM 650 N N . HIS A 1 81 ? -9.227 -29.902 4.793 1.00 57.62 81 HIS A N 1
ATOM 651 C CA . HIS A 1 81 ? -9.572 -30.856 5.845 1.00 57.62 81 HIS A CA 1
ATOM 652 C C . HIS A 1 81 ? -8.720 -32.108 5.635 1.00 57.62 81 HIS A C 1
ATOM 654 O O . HIS A 1 81 ? -8.841 -32.763 4.603 1.00 57.62 81 HIS A O 1
ATOM 660 N N . LYS A 1 82 ? -7.847 -32.407 6.605 1.00 49.66 82 LYS A N 1
ATOM 661 C CA . LYS A 1 82 ? -7.026 -33.618 6.639 1.00 49.66 82 LYS A CA 1
ATOM 662 C C . LYS A 1 82 ? -7.948 -34.830 6.597 1.00 49.66 82 LYS A C 1
ATOM 664 O O . LYS A 1 82 ? -8.563 -35.188 7.596 1.00 49.66 82 LYS A O 1
ATOM 669 N N . GLY A 1 83 ? -8.064 -35.429 5.427 1.00 51.59 83 GLY A N 1
ATOM 670 C CA . GLY A 1 83 ? -8.867 -36.613 5.207 1.00 51.59 83 GLY A CA 1
ATOM 671 C C . GLY A 1 83 ? -8.719 -37.022 3.758 1.00 51.59 83 GLY A C 1
ATOM 672 O O . GLY A 1 83 ? -9.351 -36.426 2.896 1.00 51.59 83 GLY A O 1
ATOM 673 N N . VAL A 1 84 ? -7.918 -38.068 3.544 1.00 50.91 84 VAL A N 1
ATOM 674 C CA . VAL A 1 84 ? -7.702 -38.783 2.277 1.00 50.91 84 VAL A CA 1
ATOM 675 C C . VAL A 1 84 ? -6.583 -38.190 1.392 1.00 50.91 84 VAL A C 1
ATOM 677 O O . VAL A 1 84 ? -6.784 -37.269 0.614 1.00 50.91 84 VAL A O 1
ATOM 680 N N . HIS A 1 85 ? -5.393 -38.791 1.538 1.00 47.34 85 HIS A N 1
ATOM 681 C CA . HIS A 1 85 ? -4.174 -38.675 0.716 1.00 47.34 85 HIS A CA 1
ATOM 682 C C . HIS A 1 85 ? -3.503 -37.292 0.628 1.00 47.34 85 HIS A C 1
ATOM 684 O O . HIS A 1 85 ? -3.749 -36.506 -0.281 1.00 47.34 85 HIS A O 1
ATOM 690 N N . PHE A 1 86 ? -2.553 -37.049 1.540 1.00 43.53 86 PHE A N 1
ATOM 691 C CA . PHE A 1 86 ? -1.561 -35.979 1.410 1.00 43.53 86 PHE A CA 1
ATOM 692 C C . PHE A 1 86 ? -0.782 -36.147 0.098 1.00 43.53 86 PHE A C 1
ATOM 694 O O . PHE A 1 86 ? 0.042 -37.053 -0.026 1.00 43.53 86 PHE A O 1
ATOM 701 N N . ARG A 1 87 ? -1.031 -35.267 -0.877 1.00 54.34 87 ARG A N 1
ATOM 702 C CA . ARG A 1 87 ? -0.071 -35.021 -1.956 1.00 54.34 87 ARG A CA 1
ATOM 703 C C . ARG A 1 87 ? 1.018 -34.070 -1.431 1.00 54.34 87 ARG A C 1
ATOM 705 O O . ARG A 1 87 ? 0.665 -33.072 -0.802 1.00 54.34 87 ARG A O 1
ATOM 712 N N . PRO A 1 88 ? 2.311 -34.346 -1.682 1.00 52.47 88 PRO A N 1
ATO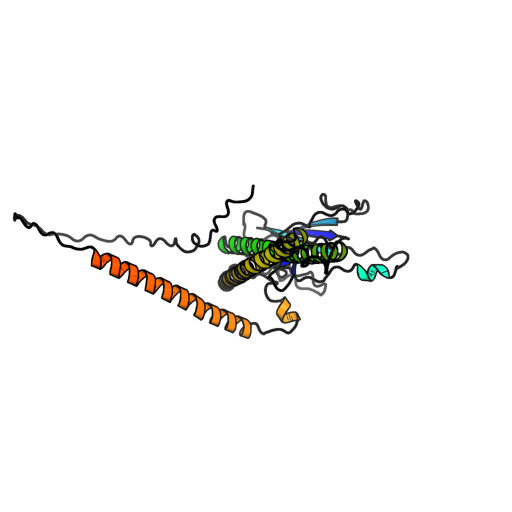M 713 C CA . PRO A 1 88 ? 3.428 -33.506 -1.230 1.00 52.47 88 PRO A CA 1
ATOM 714 C C . PRO A 1 88 ? 3.329 -32.026 -1.650 1.00 52.47 88 PRO A C 1
ATOM 716 O O . PRO A 1 88 ? 3.767 -31.158 -0.900 1.00 52.47 88 PRO A O 1
ATOM 719 N N . ASP A 1 89 ? 2.665 -31.732 -2.773 1.00 53.00 89 ASP A N 1
ATOM 720 C CA . ASP A 1 89 ? 2.497 -30.373 -3.323 1.00 53.00 89 ASP A CA 1
ATOM 721 C C . ASP A 1 89 ? 1.675 -29.407 -2.442 1.00 53.00 89 ASP A C 1
ATOM 723 O O . ASP A 1 89 ? 1.625 -28.205 -2.707 1.00 53.00 89 ASP A O 1
ATOM 727 N N . GLU A 1 90 ? 0.988 -29.877 -1.392 1.00 50.47 90 GLU A N 1
ATOM 728 C CA . GLU A 1 90 ? 0.216 -28.983 -0.511 1.00 50.47 90 GLU A CA 1
ATOM 729 C C . GLU A 1 90 ? 1.099 -28.156 0.441 1.00 50.47 90 GLU A C 1
ATOM 731 O O . GLU A 1 90 ? 0.677 -27.082 0.880 1.00 50.47 90 GLU A O 1
ATOM 736 N N . ALA A 1 91 ? 2.333 -28.597 0.722 1.00 49.28 91 ALA A N 1
ATOM 737 C CA . ALA A 1 91 ? 3.287 -27.833 1.531 1.00 49.28 91 ALA A CA 1
ATOM 738 C C . ALA A 1 91 ? 3.727 -26.525 0.840 1.00 49.28 91 ALA A C 1
ATOM 740 O O . ALA A 1 91 ? 3.984 -25.531 1.521 1.00 49.28 91 ALA A O 1
ATOM 741 N N . GLU A 1 92 ? 3.723 -26.490 -0.497 1.00 51.16 92 GLU A N 1
ATOM 742 C CA . GLU A 1 92 ? 4.093 -25.317 -1.305 1.00 51.16 92 GLU A CA 1
ATOM 743 C C . GLU A 1 92 ? 3.016 -24.223 -1.341 1.00 51.16 92 GLU A C 1
ATOM 745 O O . GLU A 1 92 ? 3.283 -23.099 -1.758 1.00 51.16 92 GLU A O 1
ATOM 750 N N . ARG A 1 93 ? 1.791 -24.497 -0.870 1.00 66.56 93 ARG A N 1
ATOM 751 C CA . ARG A 1 93 ? 0.689 -23.517 -0.908 1.00 66.56 93 ARG A CA 1
ATOM 752 C C . ARG A 1 93 ? 0.493 -22.753 0.391 1.00 66.56 93 ARG A C 1
ATOM 754 O O . ARG A 1 93 ? -0.524 -22.072 0.536 1.00 66.56 93 ARG A O 1
ATOM 761 N N . ARG A 1 94 ? 1.398 -22.865 1.367 1.00 82.19 94 ARG A N 1
ATOM 762 C CA . ARG A 1 94 ? 1.286 -22.069 2.594 1.00 82.19 94 ARG A CA 1
ATOM 763 C C . ARG A 1 94 ? 1.444 -20.591 2.249 1.00 82.19 94 ARG A C 1
ATOM 765 O O . ARG A 1 94 ? 2.390 -20.202 1.573 1.00 82.19 94 ARG A O 1
ATOM 772 N N . TRP A 1 95 ? 0.510 -19.772 2.719 1.00 88.25 95 TRP A N 1
ATOM 773 C CA . TRP A 1 95 ? 0.605 -18.331 2.525 1.00 88.25 95 TRP A CA 1
ATOM 774 C C . TRP A 1 95 ? 1.881 -17.789 3.154 1.00 88.25 95 TRP A C 1
ATOM 776 O O . TRP A 1 95 ? 2.289 -18.236 4.232 1.00 88.25 95 TRP A O 1
ATOM 786 N N . ARG A 1 96 ? 2.473 -16.786 2.501 1.00 88.00 96 ARG A N 1
ATOM 787 C CA . ARG A 1 96 ? 3.598 -16.050 3.078 1.00 88.00 96 ARG A CA 1
ATOM 788 C C . ARG A 1 96 ? 3.161 -15.456 4.415 1.00 88.00 96 ARG A C 1
ATOM 790 O O . ARG A 1 96 ? 2.069 -14.881 4.517 1.00 88.00 96 ARG A O 1
ATOM 797 N N . ASP A 1 97 ? 3.994 -15.625 5.435 1.00 86.88 97 ASP A N 1
ATOM 798 C CA . ASP A 1 97 ? 3.751 -15.007 6.732 1.00 86.88 97 ASP A CA 1
ATOM 799 C C . ASP A 1 97 ? 4.097 -13.522 6.623 1.00 86.88 97 ASP A C 1
ATOM 801 O O . ASP A 1 97 ? 5.265 -13.149 6.499 1.00 86.88 97 ASP A O 1
ATOM 805 N N . LEU A 1 98 ? 3.057 -12.695 6.570 1.00 88.38 98 LEU A N 1
ATOM 806 C CA . LEU A 1 98 ? 3.168 -11.256 6.403 1.00 88.38 98 LEU A CA 1
ATOM 807 C C . LEU A 1 98 ? 2.695 -10.580 7.694 1.00 88.38 98 LEU A C 1
ATOM 809 O O . LEU A 1 98 ? 1.628 -10.932 8.209 1.00 88.38 98 LEU A O 1
ATOM 813 N N . PRO A 1 99 ? 3.459 -9.614 8.230 1.00 86.69 99 PRO A N 1
ATOM 814 C CA . PRO A 1 99 ? 3.021 -8.839 9.382 1.00 86.69 99 PRO A CA 1
ATOM 815 C C . PRO A 1 99 ? 1.739 -8.068 9.055 1.00 86.69 99 PRO A C 1
ATOM 817 O O . PRO A 1 99 ? 1.597 -7.512 7.973 1.00 86.69 99 PRO A O 1
ATOM 820 N N . VAL A 1 100 ? 0.802 -8.015 10.001 1.00 88.19 100 VAL A N 1
ATOM 821 C CA . VAL A 1 100 ? -0.444 -7.253 9.850 1.00 88.19 100 VAL A CA 1
ATOM 822 C C . VAL A 1 100 ? -0.214 -5.816 10.306 1.00 88.19 100 VAL A C 1
ATOM 824 O O . VAL A 1 100 ? 0.201 -5.595 11.451 1.00 88.19 100 VAL A O 1
ATOM 827 N N . PHE A 1 101 ? -0.488 -4.849 9.428 1.00 87.75 101 PHE A N 1
ATOM 828 C CA . PHE A 1 101 ? -0.514 -3.437 9.800 1.00 87.75 101 PHE A CA 1
ATOM 829 C C . PHE A 1 101 ? -1.560 -3.234 10.891 1.00 87.75 101 PHE A C 1
ATOM 831 O O . PHE A 1 101 ? -2.679 -3.701 10.752 1.00 87.75 101 PHE A O 1
ATOM 838 N N . ASP A 1 102 ? -1.215 -2.582 11.997 1.00 83.56 102 ASP A N 1
ATOM 839 C CA . ASP A 1 102 ? -2.118 -2.474 13.141 1.00 83.56 102 ASP A CA 1
ATOM 840 C C . ASP A 1 102 ? -2.633 -3.846 13.620 1.00 83.56 102 ASP A C 1
ATOM 842 O O . ASP A 1 102 ? -3.819 -4.046 13.828 1.00 83.56 102 ASP A O 1
ATOM 846 N N . GLY A 1 103 ? -1.755 -4.848 13.738 1.00 74.81 103 GLY A N 1
ATOM 847 C CA . GLY A 1 103 ? -2.137 -6.204 14.164 1.00 74.81 103 GLY A CA 1
ATOM 848 C C . GLY A 1 103 ? -2.418 -6.370 15.667 1.00 74.81 103 GLY A C 1
ATOM 849 O O . GLY A 1 103 ? -2.887 -7.425 16.085 1.00 74.81 103 GLY A O 1
ATOM 850 N N . ALA A 1 104 ? -2.123 -5.357 16.492 1.00 66.56 104 ALA A N 1
ATOM 851 C CA . ALA A 1 104 ? -2.201 -5.441 17.958 1.00 66.56 104 ALA A CA 1
ATOM 852 C C . ALA A 1 104 ? -3.553 -4.992 18.553 1.00 66.56 104 ALA A C 1
ATOM 854 O O . ALA A 1 104 ? -3.729 -5.046 19.767 1.00 66.56 104 ALA A O 1
ATOM 855 N N . ILE A 1 105 ? -4.504 -4.547 17.721 1.00 63.25 105 ILE A N 1
ATOM 856 C CA . ILE A 1 105 ? -5.824 -4.030 18.155 1.00 63.25 105 ILE A CA 1
ATOM 857 C C . ILE A 1 105 ? -6.641 -5.098 18.856 1.00 63.25 105 ILE A C 1
ATOM 859 O O . ILE A 1 105 ? -7.324 -4.837 19.844 1.00 63.25 105 ILE A O 1
ATOM 863 N N . PHE A 1 106 ? -6.604 -6.304 18.300 1.00 58.94 106 PHE A N 1
ATOM 864 C CA . PHE A 1 106 ? -7.335 -7.432 18.827 1.00 58.94 106 PHE A CA 1
ATOM 865 C C . PHE A 1 106 ? -6.305 -8.390 19.385 1.00 58.94 106 PHE A C 1
ATOM 867 O O . PHE A 1 106 ? -5.419 -8.808 18.633 1.00 58.94 106 PHE A O 1
ATOM 874 N N . PRO A 1 107 ? -6.397 -8.769 20.671 1.00 49.38 107 PRO A N 1
ATOM 875 C CA . PRO A 1 107 ? -5.615 -9.887 21.147 1.00 49.38 107 PRO A CA 1
ATOM 876 C C . PRO A 1 107 ? -5.953 -11.070 20.241 1.00 49.38 107 PRO A C 1
ATOM 878 O O . PRO A 1 107 ? -7.100 -11.525 20.183 1.00 49.38 107 PRO A O 1
ATOM 881 N N . VAL A 1 108 ? -4.957 -11.538 19.482 1.00 48.75 108 VAL A N 1
ATOM 882 C CA . VAL A 1 108 ? -5.019 -12.854 18.851 1.00 48.75 108 VAL A CA 1
ATOM 883 C C . VAL A 1 108 ? -5.417 -13.784 19.981 1.00 48.75 108 VAL A C 1
ATOM 885 O O . VAL A 1 108 ? -4.782 -13.728 21.032 1.00 48.75 108 VAL A O 1
ATOM 888 N N . ALA A 1 109 ? -6.507 -14.536 19.815 1.00 41.69 109 ALA A N 1
ATOM 889 C CA . ALA A 1 109 ? -7.019 -15.432 20.842 1.00 41.69 109 ALA A CA 1
ATOM 890 C C . ALA A 1 109 ? -5.929 -16.453 21.193 1.00 41.69 109 ALA A C 1
ATOM 892 O O . ALA A 1 109 ? -5.854 -17.535 20.609 1.00 41.69 109 ALA A O 1
ATOM 893 N N . SER A 1 110 ? -5.034 -16.076 22.105 1.00 39.03 110 SER A N 1
ATOM 894 C CA . SER A 1 110 ? -4.042 -16.959 22.668 1.00 39.03 110 SER A CA 1
ATOM 895 C C . SER A 1 110 ? -4.856 -17.999 23.404 1.00 39.03 110 SER A C 1
ATOM 897 O O . SER A 1 110 ? -5.602 -17.690 24.331 1.00 39.03 110 SER A O 1
ATOM 899 N N . ARG A 1 111 ? -4.777 -19.239 22.928 1.00 42.53 111 ARG A N 1
ATOM 900 C CA . ARG A 1 111 ? -5.490 -20.408 23.457 1.00 42.53 111 ARG A CA 1
ATOM 901 C C . ARG A 1 111 ? -5.063 -20.787 24.883 1.00 42.53 111 ARG A C 1
ATOM 903 O O . ARG A 1 111 ? -5.322 -21.903 25.316 1.00 42.53 111 ARG A O 1
ATOM 910 N N . GLN A 1 112 ? -4.407 -19.897 25.616 1.00 39.38 112 GLN A N 1
ATOM 911 C CA . GLN A 1 112 ? -3.909 -20.148 26.954 1.00 39.38 112 GLN A CA 1
ATOM 912 C C . GLN A 1 112 ? -4.634 -19.244 27.945 1.00 39.38 112 GLN A C 1
ATOM 914 O O . GLN A 1 112 ? -4.310 -18.074 28.091 1.00 39.38 112 GLN A O 1
ATOM 919 N N . GLY A 1 113 ? -5.640 -19.846 28.582 1.00 38.72 113 GLY A N 1
ATOM 920 C CA . GLY A 1 113 ? -5.933 -19.681 30.002 1.00 38.72 113 GLY A CA 1
ATOM 921 C C . GLY A 1 113 ? -6.242 -18.273 30.501 1.00 38.72 113 GLY A C 1
ATOM 922 O O . GLY A 1 113 ? -5.343 -17.495 30.778 1.00 38.72 113 GLY A O 1
ATOM 923 N N . GLY A 1 114 ? -7.529 -18.029 30.753 1.00 40.06 114 GLY A N 1
ATOM 924 C CA . GLY A 1 114 ? -7.970 -17.311 31.949 1.00 40.06 114 GLY A CA 1
ATOM 925 C C . GLY A 1 114 ? -7.382 -15.919 32.168 1.00 40.06 114 GLY A C 1
ATOM 926 O O . GLY A 1 114 ? -6.571 -15.715 33.061 1.00 40.06 114 GLY A O 1
ATOM 927 N N . SER A 1 115 ? -7.871 -14.938 31.420 1.00 39.62 115 SER A N 1
ATOM 928 C CA . SER A 1 115 ? -7.979 -13.574 31.934 1.00 39.62 115 SER A CA 1
ATOM 929 C C . SER A 1 115 ? -9.059 -12.847 31.145 1.00 39.62 115 SER A C 1
ATOM 931 O O . SER A 1 115 ? -8.842 -12.396 30.022 1.00 39.62 115 SER A O 1
ATOM 933 N N . GLU A 1 116 ? -10.238 -12.725 31.750 1.00 42.50 116 GLU A N 1
ATOM 934 C CA . GLU A 1 116 ? -11.359 -11.880 31.311 1.00 42.50 116 GLU A CA 1
ATOM 935 C C . GLU A 1 116 ? -11.023 -10.366 31.326 1.00 42.50 116 GLU A C 1
ATOM 937 O O . GLU A 1 116 ? -11.908 -9.524 31.230 1.00 42.50 116 GLU A O 1
ATOM 942 N N . GLY A 1 117 ? -9.749 -9.978 31.442 1.00 40.59 117 GLY A N 1
ATOM 943 C CA . GLY A 1 117 ? -9.347 -8.639 31.875 1.00 40.59 117 GLY A CA 1
ATOM 944 C C . GLY A 1 117 ? -8.666 -7.738 30.847 1.00 40.59 117 GLY A C 1
ATOM 945 O O . GLY A 1 117 ? -8.042 -6.760 31.254 1.00 40.59 117 GLY A O 1
ATOM 946 N N . SER A 1 118 ? -8.716 -8.011 29.539 1.00 44.81 118 SER A N 1
ATOM 947 C CA . SER A 1 118 ? -8.064 -7.114 28.568 1.00 44.81 118 SER A CA 1
ATOM 948 C C . SER A 1 118 ? -8.876 -6.837 27.305 1.00 44.81 118 SER A C 1
ATOM 950 O O . SER A 1 118 ? -8.352 -6.857 26.194 1.00 44.81 118 SER A O 1
ATOM 952 N N . THR A 1 119 ? -10.113 -6.377 27.476 1.00 45.72 119 THR A N 1
ATOM 953 C CA . THR A 1 119 ? -10.696 -5.328 26.612 1.00 45.72 119 THR A CA 1
ATOM 954 C C . THR A 1 119 ? -9.987 -3.979 26.837 1.00 45.72 119 THR A C 1
ATOM 956 O O . THR A 1 119 ? -10.606 -2.916 26.875 1.00 45.72 119 THR A O 1
ATOM 959 N N . ARG A 1 120 ? -8.657 -3.983 27.010 1.00 47.34 120 ARG A N 1
ATOM 960 C CA . ARG A 1 120 ? -7.874 -2.753 27.043 1.00 47.34 120 ARG A CA 1
ATOM 961 C C . ARG A 1 120 ? -7.949 -2.149 25.646 1.00 47.34 120 ARG A C 1
ATOM 963 O O . ARG A 1 120 ? -7.451 -2.734 24.693 1.00 47.34 120 ARG A O 1
ATOM 970 N N . THR A 1 121 ? -8.516 -0.949 25.565 1.00 50.22 121 THR A N 1
ATOM 971 C CA . THR A 1 121 ? -8.291 0.043 24.498 1.00 50.22 121 THR A CA 1
ATOM 972 C C . THR A 1 121 ? -9.096 -0.069 23.200 1.00 50.22 121 THR A C 1
ATOM 974 O O . THR A 1 121 ? -8.603 0.261 22.126 1.00 50.22 121 THR A O 1
ATOM 977 N N . CYS A 1 122 ? -10.406 -0.317 23.281 1.00 52.84 122 CYS A N 1
ATOM 978 C CA . CYS A 1 122 ? -11.278 0.434 22.369 1.00 52.84 122 CYS A CA 1
ATOM 979 C C . CYS A 1 122 ? -11.305 1.900 22.840 1.00 52.84 122 CYS A C 1
ATOM 981 O O . CYS A 1 122 ? -12.229 2.310 23.540 1.00 52.84 122 CYS A O 1
ATOM 983 N N . ALA A 1 123 ? -10.251 2.660 22.538 1.00 59.62 123 ALA A N 1
ATOM 984 C CA . ALA A 1 123 ? -10.233 4.109 22.699 1.00 59.62 123 ALA A CA 1
ATOM 985 C C . ALA A 1 123 ? -10.896 4.749 21.473 1.00 59.62 123 ALA A C 1
ATOM 987 O O . ALA A 1 123 ? -10.778 4.235 20.358 1.00 59.62 123 ALA A O 1
ATOM 988 N N . ALA A 1 124 ? -11.634 5.839 21.677 1.00 68.00 124 ALA A N 1
ATOM 989 C CA . ALA A 1 124 ? -12.158 6.609 20.559 1.00 68.00 124 ALA A CA 1
ATOM 990 C C . ALA A 1 124 ? -10.978 7.251 19.816 1.00 68.00 124 ALA A C 1
ATOM 992 O O . ALA A 1 124 ? -10.246 8.039 20.402 1.00 68.00 124 ALA A O 1
ATOM 993 N N . GLU A 1 125 ? -10.795 6.902 18.543 1.00 77.25 125 GLU A N 1
ATOM 994 C CA . GLU A 1 125 ? -9.771 7.526 17.706 1.00 77.25 125 GLU A CA 1
ATOM 995 C C . GLU A 1 125 ? -10.105 9.002 17.477 1.00 77.25 125 GLU A C 1
ATOM 997 O O . GLU A 1 125 ? -11.249 9.341 17.140 1.00 77.25 125 GLU A O 1
ATOM 1002 N N . SER A 1 126 ? -9.101 9.869 17.603 1.00 81.81 126 SER A N 1
ATOM 1003 C CA . SER A 1 126 ? -9.212 11.261 17.176 1.00 81.81 126 SER A CA 1
ATOM 1004 C C . SER A 1 126 ? -9.472 11.346 15.663 1.00 81.81 126 SER A C 1
ATOM 1006 O O . SER A 1 126 ? -9.317 10.378 14.903 1.00 81.81 126 SER A O 1
ATOM 1008 N N . VAL A 1 127 ? -9.946 12.502 15.199 1.00 84.56 127 VAL A N 1
ATOM 1009 C CA . VAL A 1 127 ? -10.165 12.727 13.760 1.00 84.56 127 VAL A CA 1
ATOM 1010 C C . VAL A 1 127 ? -8.819 12.726 13.035 1.00 84.56 127 VAL A C 1
ATOM 1012 O O . VAL A 1 127 ? -8.683 12.105 11.983 1.00 84.56 127 VAL A O 1
ATOM 1015 N N . GLU A 1 128 ? -7.823 13.345 13.654 1.00 88.69 128 GLU A N 1
ATOM 1016 C CA . GLU A 1 128 ? -6.444 13.463 13.201 1.00 88.69 128 GLU A CA 1
ATOM 1017 C C . GLU A 1 128 ? -5.794 12.088 13.044 1.00 88.69 128 GLU A C 1
ATOM 1019 O O . GLU A 1 128 ? -5.145 11.822 12.034 1.00 88.69 128 GLU A O 1
ATOM 1024 N N . PHE A 1 129 ? -6.017 11.185 14.002 1.00 87.38 129 PHE A N 1
ATOM 1025 C CA . PHE A 1 129 ? -5.497 9.824 13.935 1.00 87.38 129 PHE A CA 1
ATOM 1026 C C . PHE A 1 129 ? -6.109 9.013 12.800 1.00 87.38 129 PHE A C 1
ATOM 1028 O O . PHE A 1 129 ? -5.387 8.317 12.089 1.00 87.38 129 PHE A O 1
ATOM 1035 N N . ARG A 1 130 ? -7.424 9.123 12.587 1.00 86.50 130 ARG A N 1
ATOM 1036 C CA . ARG A 1 130 ? -8.088 8.446 11.463 1.00 86.50 130 ARG A CA 1
ATOM 1037 C C . ARG A 1 130 ? -7.573 8.943 10.126 1.00 86.50 130 ARG A C 1
ATOM 1039 O O . ARG A 1 130 ? -7.219 8.123 9.290 1.00 86.50 130 ARG A O 1
ATOM 1046 N N . LEU A 1 131 ? -7.463 10.261 9.967 1.00 90.94 131 LEU A N 1
ATOM 1047 C CA . LEU A 1 131 ? -6.897 10.859 8.763 1.00 90.94 131 LEU A CA 1
ATOM 1048 C C . LEU A 1 131 ? -5.477 10.342 8.516 1.00 90.94 131 LEU A C 1
ATOM 1050 O O . LEU A 1 131 ? -5.176 9.867 7.428 1.00 90.94 131 LEU A O 1
ATOM 1054 N N . ALA A 1 132 ? -4.626 10.375 9.539 1.00 91.81 132 ALA A N 1
ATOM 1055 C CA . ALA A 1 132 ? -3.247 9.924 9.425 1.00 91.81 132 ALA A CA 1
ATOM 1056 C C . ALA A 1 132 ? -3.126 8.430 9.097 1.00 91.81 132 ALA A C 1
ATOM 1058 O O . ALA A 1 132 ? -2.279 8.041 8.294 1.00 91.81 132 ALA A O 1
ATOM 1059 N N . ARG A 1 133 ? -3.989 7.594 9.689 1.00 91.50 133 ARG A N 1
ATOM 1060 C CA . ARG A 1 133 ? -4.081 6.167 9.373 1.00 91.50 133 ARG A CA 1
ATOM 1061 C C . ARG A 1 133 ? -4.498 5.961 7.918 1.00 91.50 133 ARG A C 1
ATOM 1063 O O . ARG A 1 133 ? -3.884 5.170 7.215 1.00 91.50 133 ARG A O 1
ATOM 1070 N N . ASP A 1 134 ? -5.533 6.652 7.467 1.00 93.06 134 ASP A N 1
ATOM 1071 C CA . ASP A 1 134 ? -6.058 6.455 6.118 1.00 93.06 134 ASP A CA 1
ATOM 1072 C C . ASP A 1 134 ? -5.035 6.927 5.064 1.00 93.06 134 ASP A C 1
ATOM 1074 O O . ASP A 1 134 ? -4.820 6.235 4.071 1.00 93.06 134 ASP A O 1
ATOM 1078 N N . GLN A 1 135 ? -4.312 8.020 5.338 1.00 95.94 135 GLN A N 1
ATOM 1079 C CA . GLN A 1 135 ? -3.218 8.509 4.492 1.00 95.94 135 GLN A CA 1
ATOM 1080 C C . GLN A 1 135 ? -2.027 7.545 4.433 1.00 95.94 135 GLN A C 1
ATOM 1082 O O . GLN A 1 135 ? -1.535 7.254 3.344 1.00 95.94 135 GLN A O 1
ATOM 1087 N N . ILE A 1 136 ? -1.570 6.997 5.568 1.00 95.44 136 ILE A N 1
ATOM 1088 C CA . ILE A 1 136 ? -0.461 6.032 5.529 1.00 95.44 136 ILE A CA 1
ATOM 1089 C C . ILE A 1 136 ? -0.864 4.747 4.792 1.00 95.44 136 ILE A C 1
ATOM 1091 O O . ILE A 1 136 ? -0.058 4.207 4.042 1.00 95.44 136 ILE A O 1
ATOM 1095 N N . LEU A 1 137 ? -2.111 4.282 4.944 1.00 95.50 137 LEU A N 1
ATOM 1096 C CA . LEU A 1 137 ? -2.629 3.124 4.209 1.00 95.50 137 LEU A CA 1
ATOM 1097 C C . LEU A 1 137 ? -2.634 3.382 2.700 1.00 95.50 137 LEU A C 1
ATOM 1099 O O . LEU A 1 137 ? -2.173 2.539 1.938 1.00 95.50 137 LEU A O 1
ATOM 1103 N N . GLU A 1 138 ? -3.124 4.544 2.270 1.00 97.00 138 GLU A N 1
ATOM 1104 C CA . GLU A 1 138 ? -3.136 4.947 0.862 1.00 97.00 138 GLU A CA 1
ATOM 1105 C C . GLU A 1 138 ? -1.722 4.983 0.275 1.00 97.00 138 GLU A C 1
ATOM 1107 O O . GLU A 1 138 ? -1.462 4.323 -0.731 1.00 97.00 138 GLU A O 1
ATOM 1112 N N . ILE A 1 139 ? -0.784 5.645 0.958 1.00 97.69 139 ILE A N 1
ATOM 1113 C CA . ILE A 1 139 ? 0.624 5.693 0.542 1.00 97.69 139 ILE A CA 1
ATOM 1114 C C . ILE A 1 139 ? 1.209 4.280 0.453 1.00 97.69 139 ILE A C 1
ATOM 1116 O O . ILE A 1 139 ? 1.865 3.955 -0.531 1.00 97.69 139 ILE A O 1
ATOM 1120 N N . GLY A 1 140 ? 0.942 3.412 1.433 1.00 97.38 140 GLY A N 1
ATOM 1121 C CA . GLY A 1 140 ? 1.447 2.037 1.424 1.00 97.38 140 GLY A CA 1
ATOM 1122 C C . GLY A 1 140 ? 0.950 1.200 0.249 1.00 97.38 140 GLY A C 1
ATOM 1123 O O . GLY A 1 140 ? 1.701 0.373 -0.269 1.00 97.38 140 GLY A O 1
ATOM 1124 N N . ARG A 1 141 ? -0.295 1.417 -0.192 1.00 97.50 141 ARG A N 1
ATOM 1125 C CA . ARG A 1 141 ? -0.853 0.770 -1.393 1.00 97.50 141 ARG A CA 1
ATOM 1126 C C . ARG A 1 141 ? -0.192 1.300 -2.660 1.00 97.50 141 ARG A C 1
ATOM 1128 O O . ARG A 1 141 ? 0.153 0.511 -3.531 1.00 97.50 141 ARG A O 1
ATOM 1135 N N . VAL A 1 142 ? 0.016 2.616 -2.743 1.00 98.06 142 VAL A N 1
ATOM 1136 C CA . VAL A 1 142 ? 0.707 3.245 -3.880 1.00 98.06 142 VAL A CA 1
ATOM 1137 C C . VAL A 1 142 ? 2.143 2.7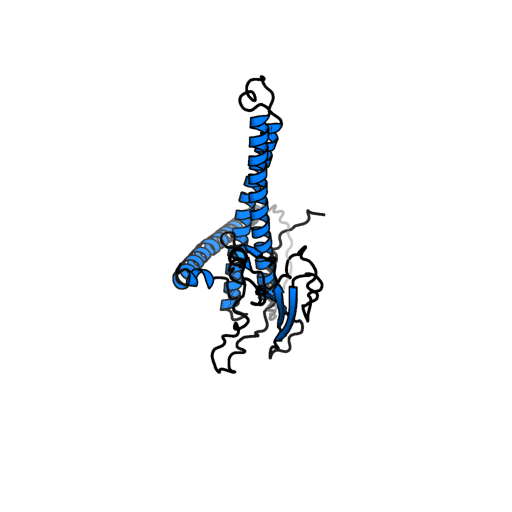37 -3.991 1.00 98.06 142 VAL A C 1
ATOM 1139 O O . VAL A 1 142 ? 2.581 2.404 -5.088 1.00 98.06 142 VAL A O 1
ATOM 1142 N N . ILE A 1 143 ? 2.861 2.605 -2.872 1.00 98.25 143 ILE A N 1
ATOM 1143 C CA . ILE A 1 143 ? 4.217 2.037 -2.848 1.00 98.25 143 ILE A CA 1
ATOM 1144 C C . ILE A 1 143 ? 4.214 0.591 -3.362 1.00 98.25 143 ILE A C 1
ATOM 1146 O O . ILE A 1 143 ? 5.044 0.259 -4.204 1.00 98.25 143 ILE A O 1
ATOM 1150 N N . ASP A 1 144 ? 3.306 -0.267 -2.877 1.00 97.38 144 ASP A N 1
ATOM 1151 C CA . ASP A 1 144 ? 3.226 -1.670 -3.323 1.00 97.38 144 ASP A CA 1
ATOM 1152 C C . ASP A 1 144 ? 2.925 -1.764 -4.827 1.00 97.38 144 ASP A C 1
ATOM 1154 O O . ASP A 1 144 ? 3.620 -2.475 -5.548 1.00 97.38 144 ASP A O 1
ATOM 1158 N N . GLN A 1 145 ? 1.974 -0.967 -5.321 1.00 97.38 145 GLN A N 1
ATOM 1159 C CA . GLN A 1 145 ? 1.641 -0.907 -6.745 1.00 97.38 145 GLN A CA 1
ATOM 1160 C C . GLN A 1 145 ? 2.813 -0.395 -7.598 1.00 97.38 145 GLN A C 1
ATOM 1162 O O . GLN A 1 145 ? 3.128 -0.989 -8.624 1.00 97.38 145 GLN A O 1
ATOM 1167 N N . THR A 1 146 ? 3.503 0.658 -7.152 1.00 98.12 146 THR A N 1
ATOM 1168 C CA . THR A 1 146 ? 4.665 1.221 -7.863 1.00 98.12 146 THR A CA 1
ATOM 1169 C C . THR A 1 146 ? 5.800 0.198 -7.960 1.00 98.12 146 THR A C 1
ATOM 1171 O O . THR A 1 146 ? 6.447 0.092 -8.995 1.00 98.12 146 THR A O 1
ATOM 1174 N N . LEU A 1 147 ? 6.036 -0.596 -6.906 1.00 97.88 147 LEU A N 1
ATOM 1175 C CA . LEU A 1 147 ? 7.027 -1.678 -6.934 1.00 97.88 147 LEU A CA 1
ATOM 1176 C C . LEU A 1 147 ? 6.689 -2.739 -7.991 1.00 97.88 147 LEU A C 1
ATOM 1178 O O . LEU A 1 147 ? 7.581 -3.166 -8.721 1.00 97.88 147 LEU A O 1
ATOM 1182 N N . LEU A 1 148 ? 5.415 -3.129 -8.102 1.00 96.50 148 LEU A N 1
ATOM 1183 C CA . LEU A 1 148 ? 4.962 -4.067 -9.136 1.00 96.50 148 LEU A CA 1
ATOM 1184 C C . LEU A 1 148 ? 5.152 -3.491 -10.547 1.00 96.50 148 LEU A C 1
ATOM 1186 O O . LEU A 1 148 ? 5.624 -4.195 -11.435 1.00 96.50 148 LEU A O 1
ATOM 1190 N N . GLU A 1 149 ? 4.841 -2.210 -10.747 1.00 97.88 149 GLU A N 1
ATOM 1191 C CA . GLU A 1 149 ? 5.013 -1.534 -12.040 1.00 97.88 149 GLU A CA 1
ATOM 1192 C C . GLU A 1 149 ? 6.488 -1.402 -12.444 1.00 97.88 149 GLU A C 1
ATOM 1194 O O . GLU A 1 149 ? 6.817 -1.578 -13.616 1.00 97.88 149 GLU A O 1
ATOM 1199 N N . ILE A 1 150 ? 7.394 -1.177 -11.485 1.00 97.88 150 ILE A N 1
ATOM 1200 C CA . ILE A 1 150 ? 8.845 -1.213 -11.729 1.00 97.88 150 ILE A CA 1
ATOM 1201 C C . ILE A 1 150 ? 9.274 -2.614 -12.182 1.00 97.88 150 ILE A C 1
ATOM 1203 O O . ILE A 1 150 ? 9.996 -2.745 -13.176 1.00 97.88 150 ILE A O 1
ATOM 1207 N N . ASP A 1 151 ? 8.837 -3.664 -11.481 1.00 97.25 151 ASP A N 1
ATOM 1208 C CA . ASP A 1 151 ? 9.172 -5.050 -11.831 1.00 97.25 151 ASP A CA 1
ATOM 1209 C C . ASP A 1 151 ? 8.680 -5.410 -13.244 1.00 97.25 151 ASP A C 1
ATOM 1211 O O . ASP A 1 151 ? 9.424 -6.021 -14.028 1.00 97.25 151 ASP A O 1
ATOM 1215 N N . ASP A 1 152 ? 7.463 -4.983 -13.592 1.00 97.62 152 ASP A N 1
ATOM 1216 C CA . ASP A 1 152 ? 6.862 -5.161 -14.914 1.00 97.62 152 ASP A CA 1
ATOM 1217 C C . ASP A 1 152 ? 7.625 -4.377 -15.994 1.00 97.62 152 ASP A C 1
ATOM 1219 O O . ASP A 1 152 ? 8.013 -4.961 -17.010 1.00 97.62 152 ASP A O 1
ATOM 1223 N N . ALA A 1 153 ? 7.938 -3.096 -15.764 1.00 97.31 153 ALA A N 1
ATOM 1224 C CA . ALA A 1 153 ? 8.718 -2.267 -16.688 1.00 97.31 153 ALA A CA 1
ATOM 1225 C C . ALA A 1 153 ? 10.099 -2.881 -16.972 1.00 97.31 153 ALA A C 1
ATOM 1227 O O . ALA A 1 153 ? 10.531 -2.998 -18.125 1.00 97.31 153 ALA A O 1
ATOM 1228 N N . GLN A 1 154 ? 10.772 -3.385 -15.935 1.00 97.38 154 GLN A N 1
ATOM 1229 C CA . GLN A 1 154 ? 12.048 -4.078 -16.088 1.00 97.38 154 GLN A CA 1
ATOM 1230 C C . GLN A 1 154 ? 11.907 -5.417 -16.826 1.00 97.38 154 GLN A C 1
ATOM 1232 O O . GLN A 1 154 ? 12.773 -5.791 -17.627 1.00 97.38 154 GLN A O 1
ATOM 1237 N N . ALA A 1 155 ? 10.848 -6.185 -16.559 1.00 97.56 155 ALA A N 1
ATOM 1238 C CA . ALA A 1 155 ? 10.578 -7.433 -17.271 1.00 97.56 155 ALA A CA 1
ATOM 1239 C C . ALA A 1 155 ? 10.314 -7.181 -18.762 1.00 97.56 155 ALA A C 1
ATOM 1241 O O . ALA A 1 155 ? 10.819 -7.931 -19.611 1.00 97.56 155 ALA A O 1
ATOM 1242 N N . ASP A 1 156 ? 9.602 -6.103 -19.069 1.00 97.38 156 ASP A N 1
ATOM 1243 C CA . ASP A 1 156 ? 9.293 -5.631 -20.410 1.00 97.38 156 ASP A CA 1
ATOM 1244 C C . ASP A 1 156 ? 10.544 -5.169 -21.152 1.00 97.38 156 ASP A C 1
ATOM 1246 O O . ASP A 1 156 ? 10.801 -5.661 -22.255 1.00 97.38 156 ASP A O 1
ATOM 1250 N N . ALA A 1 157 ? 11.386 -4.344 -20.525 1.00 96.50 157 ALA A N 1
ATOM 1251 C CA . ALA A 1 157 ? 12.681 -3.944 -21.071 1.00 96.50 157 ALA A CA 1
ATOM 1252 C C . ALA A 1 157 ? 13.546 -5.169 -21.416 1.00 96.50 157 ALA A C 1
ATOM 1254 O O . ALA A 1 157 ? 14.044 -5.300 -22.537 1.00 96.50 157 ALA A O 1
ATOM 1255 N N . ARG A 1 158 ? 13.648 -6.144 -20.497 1.00 97.56 158 ARG A N 1
ATOM 1256 C CA . ARG A 1 158 ? 14.378 -7.405 -20.735 1.00 97.56 158 ARG A CA 1
ATOM 1257 C C . ARG A 1 158 ? 13.771 -8.225 -21.876 1.00 97.56 158 ARG A C 1
ATOM 1259 O O . ARG A 1 158 ? 14.501 -8.863 -22.636 1.00 97.56 158 ARG A O 1
ATOM 1266 N N . ARG A 1 159 ? 12.440 -8.270 -21.989 1.00 97.12 159 ARG A N 1
ATOM 1267 C CA . ARG A 1 159 ? 11.740 -8.989 -23.065 1.00 97.12 159 ARG A CA 1
ATOM 1268 C C . ARG A 1 159 ? 11.998 -8.336 -24.421 1.00 97.12 159 ARG A C 1
ATOM 1270 O O . ARG A 1 159 ? 12.314 -9.055 -25.367 1.00 97.12 159 ARG A O 1
ATOM 1277 N N . LEU A 1 160 ? 11.891 -7.011 -24.496 1.00 95.25 160 LEU A N 1
ATOM 1278 C CA . LEU A 1 160 ? 12.138 -6.223 -25.703 1.00 95.25 160 LEU A CA 1
ATOM 1279 C C . LEU A 1 160 ? 13.596 -6.338 -26.153 1.00 95.25 160 LEU A C 1
ATOM 1281 O O . LEU A 1 160 ? 13.831 -6.583 -27.333 1.00 95.25 160 LEU A O 1
ATOM 1285 N N . ALA A 1 161 ? 14.554 -6.287 -25.223 1.00 93.38 161 ALA A N 1
ATOM 1286 C CA . ALA A 1 161 ? 15.975 -6.460 -25.525 1.00 93.38 161 ALA A CA 1
ATOM 1287 C C . ALA A 1 161 ? 16.257 -7.838 -26.141 1.00 93.38 161 ALA A C 1
ATOM 1289 O O . ALA A 1 161 ? 16.834 -7.937 -27.220 1.00 93.38 161 ALA A O 1
ATOM 1290 N N . ARG A 1 162 ? 15.738 -8.916 -25.533 1.00 94.56 162 ARG A N 1
ATOM 1291 C CA . ARG A 1 162 ? 15.876 -10.274 -26.093 1.00 94.56 162 ARG A CA 1
ATOM 1292 C C . ARG A 1 162 ? 15.235 -10.421 -27.470 1.00 94.56 162 ARG A C 1
ATOM 1294 O O . ARG A 1 162 ? 15.728 -11.196 -28.285 1.00 94.56 162 ARG A O 1
ATOM 1301 N N . TRP A 1 163 ? 14.105 -9.759 -27.710 1.00 93.31 163 TRP A N 1
ATOM 1302 C CA . TRP A 1 163 ? 13.458 -9.781 -29.020 1.00 93.31 163 TRP A CA 1
ATOM 1303 C C . TRP A 1 163 ? 14.300 -9.029 -30.057 1.00 93.31 163 TRP A C 1
ATOM 1305 O O . TRP A 1 163 ? 14.603 -9.585 -31.109 1.00 93.31 163 TRP A O 1
ATOM 1315 N N . HIS A 1 164 ? 14.764 -7.828 -29.716 1.00 91.38 164 HIS A N 1
ATOM 1316 C CA . HIS A 1 164 ? 15.665 -7.034 -30.546 1.00 91.38 164 HIS A CA 1
ATOM 1317 C C . HIS A 1 164 ? 16.944 -7.808 -30.929 1.00 91.38 164 HIS A C 1
ATOM 1319 O O . HIS A 1 164 ? 17.325 -7.855 -32.104 1.00 91.38 164 HIS A O 1
ATOM 1325 N N . ASP A 1 165 ? 17.567 -8.483 -29.960 1.00 90.06 165 ASP A N 1
ATOM 1326 C CA . ASP A 1 165 ? 18.793 -9.255 -30.177 1.00 90.06 165 ASP A CA 1
ATOM 1327 C C . ASP A 1 165 ? 18.600 -10.431 -31.139 1.00 90.06 165 ASP A C 1
ATOM 1329 O O . ASP A 1 165 ? 19.506 -10.756 -31.908 1.00 90.06 165 ASP A O 1
ATOM 1333 N N . ARG A 1 166 ? 17.411 -11.048 -31.132 1.00 90.44 166 ARG A N 1
ATOM 1334 C CA . ARG A 1 166 ? 17.049 -12.129 -32.062 1.00 90.44 166 ARG A CA 1
ATOM 1335 C C . ARG A 1 166 ? 16.801 -11.625 -33.477 1.00 90.44 166 ARG A C 1
ATOM 1337 O O . ARG A 1 166 ? 17.188 -12.301 -34.423 1.00 90.44 166 ARG A O 1
ATOM 1344 N N . GLU A 1 167 ? 16.145 -10.476 -33.613 1.00 87.31 167 GLU A N 1
ATOM 1345 C CA . GLU A 1 167 ? 15.777 -9.916 -34.917 1.00 87.31 167 GLU A CA 1
ATOM 1346 C C . GLU A 1 167 ? 17.009 -9.463 -35.700 1.00 87.31 167 GLU A C 1
ATOM 1348 O O . GLU A 1 167 ? 17.190 -9.811 -36.867 1.00 87.31 167 GLU A O 1
ATOM 1353 N N . HIS A 1 168 ? 17.876 -8.672 -35.069 1.00 82.69 168 HIS A N 1
ATOM 1354 C CA . HIS A 1 168 ? 19.059 -8.167 -35.762 1.00 82.69 168 HIS A CA 1
ATOM 1355 C C . HIS A 1 168 ? 20.258 -7.842 -34.868 1.00 82.69 168 HIS A C 1
ATOM 1357 O O . HIS A 1 168 ? 21.334 -7.628 -35.428 1.00 82.69 168 HIS A O 1
ATOM 1363 N N . GLY A 1 169 ? 20.131 -7.870 -33.534 1.00 75.88 169 GLY A N 1
ATOM 1364 C CA . GLY A 1 169 ? 21.242 -7.871 -32.566 1.00 75.88 169 GLY A CA 1
ATOM 1365 C C . GLY A 1 169 ? 22.483 -7.077 -32.989 1.00 75.88 169 GLY A C 1
ATOM 1366 O O . GLY A 1 169 ? 22.441 -5.858 -33.147 1.00 75.88 169 GLY A O 1
ATOM 1367 N N . SER A 1 170 ? 23.595 -7.774 -33.251 1.00 69.88 170 SER A N 1
ATOM 1368 C CA . SER A 1 170 ? 24.902 -7.187 -33.616 1.00 69.88 170 SER A CA 1
ATOM 1369 C C . SER A 1 170 ? 24.953 -6.438 -34.962 1.00 69.88 170 SER A C 1
ATOM 1371 O O . SER A 1 170 ? 25.984 -5.857 -35.322 1.00 69.88 170 SER A O 1
ATOM 1373 N N . ARG A 1 171 ? 23.859 -6.431 -35.733 1.00 73.19 171 ARG A N 1
ATOM 1374 C CA . ARG A 1 171 ? 23.697 -5.650 -36.972 1.00 73.19 171 ARG A CA 1
ATOM 1375 C C . ARG A 1 171 ? 23.018 -4.296 -36.736 1.00 73.19 171 ARG A C 1
ATOM 1377 O O . ARG A 1 171 ? 23.051 -3.471 -37.646 1.00 73.19 171 ARG A O 1
ATOM 1384 N N . CYS A 1 172 ? 22.475 -4.045 -35.540 1.00 75.12 172 CYS A N 1
ATOM 1385 C CA . CYS A 1 172 ? 21.765 -2.812 -35.174 1.00 75.12 172 CYS A CA 1
ATOM 1386 C C . CYS A 1 172 ? 22.594 -1.532 -35.401 1.00 75.12 172 CYS A C 1
ATOM 1388 O O . CYS A 1 172 ? 22.038 -0.511 -35.783 1.00 75.12 172 CYS A O 1
ATOM 1390 N N . GLY A 1 173 ? 23.922 -1.590 -35.252 1.00 64.06 173 GLY A N 1
ATOM 1391 C CA . GLY A 1 173 ? 24.820 -0.447 -35.481 1.00 64.06 173 GLY A CA 1
ATOM 1392 C C . GLY A 1 173 ? 25.431 -0.349 -36.886 1.00 64.06 173 GLY A C 1
ATOM 1393 O O . GLY A 1 173 ? 26.208 0.565 -37.140 1.00 64.06 173 GLY A O 1
ATOM 1394 N N . ARG A 1 174 ? 25.142 -1.286 -37.806 1.00 60.16 174 ARG A N 1
ATOM 1395 C CA . ARG A 1 174 ? 25.771 -1.303 -39.148 1.00 60.16 174 ARG A CA 1
ATOM 1396 C C . ARG A 1 174 ? 24.986 -0.540 -40.215 1.00 60.16 174 ARG A C 1
ATOM 1398 O O . ARG A 1 174 ? 25.520 -0.304 -41.295 1.00 60.16 174 ARG A O 1
ATOM 1405 N N . ARG A 1 175 ? 23.736 -0.153 -39.939 1.00 57.38 175 ARG A N 1
ATOM 1406 C CA . ARG A 1 175 ? 22.974 0.766 -40.795 1.00 57.38 175 ARG A CA 1
ATOM 1407 C C . ARG A 1 175 ? 23.220 2.189 -40.305 1.00 57.38 175 ARG A C 1
ATOM 1409 O O . ARG A 1 175 ? 22.788 2.563 -39.225 1.00 57.38 175 ARG A O 1
ATOM 1416 N N . GLN A 1 176 ? 23.982 2.933 -41.098 1.00 55.31 176 GLN A N 1
ATOM 1417 C CA . GLN A 1 176 ? 24.397 4.309 -40.842 1.00 55.31 176 GLN A CA 1
ATOM 1418 C C . GLN A 1 176 ? 23.203 5.199 -40.440 1.00 55.31 176 GLN A C 1
ATOM 1420 O O . GLN A 1 176 ? 22.243 5.326 -41.192 1.00 55.31 176 GLN A O 1
ATOM 1425 N N . GLY A 1 177 ? 23.288 5.825 -39.263 1.00 63.22 177 GLY A N 1
ATOM 1426 C CA . GLY A 1 177 ? 22.584 7.074 -38.943 1.00 63.22 177 GLY A CA 1
ATOM 1427 C C . GLY A 1 177 ? 21.148 7.008 -38.411 1.00 63.22 177 GLY A C 1
ATOM 1428 O O . GLY A 1 177 ? 20.658 8.043 -37.969 1.00 63.22 177 GLY A O 1
ATOM 1429 N N . HIS A 1 178 ? 20.473 5.855 -38.392 1.00 68.06 178 HIS A N 1
ATOM 1430 C CA . HIS A 1 178 ? 19.095 5.767 -37.884 1.00 68.06 178 HIS A CA 1
ATOM 1431 C C . HIS A 1 178 ? 19.021 5.011 -36.555 1.00 68.06 178 HIS A C 1
ATOM 1433 O O . HIS A 1 178 ? 19.483 3.874 -36.457 1.00 68.06 178 HIS A O 1
ATOM 1439 N N . ALA A 1 179 ? 18.415 5.640 -35.541 1.00 76.69 179 ALA A N 1
ATOM 1440 C CA . ALA A 1 179 ? 18.085 4.984 -34.281 1.00 76.69 179 ALA A CA 1
ATOM 1441 C C . ALA A 1 179 ? 17.198 3.761 -34.558 1.00 76.69 179 ALA A C 1
ATOM 1443 O O . ALA A 1 179 ? 16.235 3.837 -35.321 1.00 76.69 179 ALA A O 1
ATOM 1444 N N . CYS A 1 180 ? 17.547 2.614 -33.975 1.00 86.69 180 CYS A N 1
ATOM 1445 C CA . CYS A 1 180 ? 16.741 1.408 -34.108 1.00 86.69 180 CYS A CA 1
ATOM 1446 C C . CYS A 1 180 ? 15.457 1.559 -33.277 1.00 86.69 180 CYS A C 1
ATOM 1448 O O . CYS A 1 180 ? 15.563 1.662 -32.051 1.00 86.69 180 CYS A O 1
ATOM 1450 N N . PRO A 1 181 ? 14.255 1.473 -33.883 1.00 88.44 181 PRO A N 1
ATOM 1451 C CA . PRO A 1 181 ? 12.996 1.584 -33.140 1.00 88.44 181 PRO A CA 1
ATOM 1452 C C . PRO A 1 181 ? 12.845 0.510 -32.054 1.00 88.44 181 PRO A C 1
ATOM 1454 O O . PRO A 1 181 ? 12.188 0.715 -31.039 1.00 88.44 181 PRO A O 1
ATOM 1457 N N . GLY A 1 182 ? 13.456 -0.664 -32.253 1.00 89.06 182 GLY A N 1
ATOM 1458 C CA . GLY A 1 182 ? 13.482 -1.726 -31.249 1.00 89.06 182 GLY A CA 1
ATOM 1459 C C . GLY A 1 182 ? 14.278 -1.331 -30.005 1.00 89.06 182 GLY A C 1
ATOM 1460 O O . GLY A 1 182 ? 13.797 -1.546 -28.896 1.00 89.06 182 GLY A O 1
ATOM 1461 N N . MET A 1 183 ? 15.451 -0.715 -30.184 1.00 90.12 183 MET A N 1
ATOM 1462 C CA . MET A 1 183 ? 16.259 -0.209 -29.070 1.00 90.12 183 MET A CA 1
ATOM 1463 C C . MET A 1 183 ? 15.610 0.985 -28.381 1.00 90.12 183 MET A C 1
ATOM 1465 O O . MET A 1 183 ? 15.641 1.050 -27.160 1.00 90.12 183 MET A O 1
ATOM 1469 N N . GLU A 1 184 ? 14.973 1.885 -29.128 1.00 91.75 184 GLU A N 1
ATOM 1470 C CA . GLU A 1 184 ? 14.215 2.999 -28.548 1.00 91.75 184 GLU A CA 1
ATOM 1471 C C . GLU A 1 184 ? 13.123 2.491 -27.597 1.00 91.75 184 GLU A C 1
ATOM 1473 O O . GLU A 1 184 ? 13.014 2.951 -26.468 1.00 91.75 184 GLU A O 1
ATOM 1478 N N . ARG A 1 185 ? 12.385 1.441 -27.979 1.00 94.00 185 ARG A N 1
ATOM 1479 C CA . ARG A 1 185 ? 11.394 0.815 -27.088 1.00 94.00 185 ARG A CA 1
ATOM 1480 C C . ARG A 1 185 ? 12.010 0.187 -25.836 1.00 94.00 185 ARG A C 1
ATOM 1482 O O . ARG A 1 185 ? 11.355 0.177 -24.799 1.00 94.00 185 ARG A O 1
ATOM 1489 N N . VAL A 1 186 ? 13.223 -0.364 -25.931 1.00 94.50 186 VAL A N 1
ATOM 1490 C CA . VAL A 1 186 ? 13.954 -0.8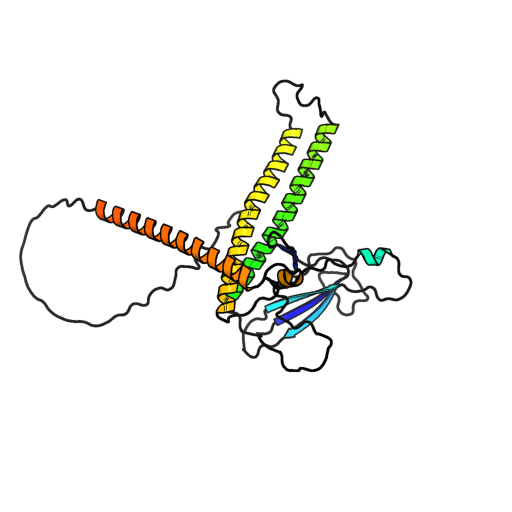79 -24.759 1.00 94.50 186 VAL A CA 1
ATOM 1491 C C . VAL A 1 186 ? 14.310 0.272 -23.825 1.00 94.50 186 VAL A C 1
ATOM 1493 O O . VAL A 1 186 ? 14.023 0.174 -22.636 1.00 94.50 186 VAL A O 1
ATOM 1496 N N . LEU A 1 187 ? 14.876 1.353 -24.367 1.00 94.25 187 LEU A N 1
ATOM 1497 C CA . LEU A 1 187 ? 15.268 2.535 -23.602 1.00 94.25 187 LEU A CA 1
ATOM 1498 C C . LEU A 1 187 ? 14.057 3.193 -22.934 1.00 94.25 187 LEU A C 1
ATOM 1500 O O . LEU A 1 187 ? 14.102 3.423 -21.735 1.00 94.25 187 LEU A O 1
ATOM 1504 N N . ASN A 1 188 ? 12.944 3.369 -23.649 1.00 96.19 188 ASN A N 1
ATOM 1505 C CA . ASN A 1 188 ? 11.723 3.951 -23.081 1.00 96.19 188 ASN A CA 1
ATOM 1506 C C . ASN A 1 188 ? 11.155 3.100 -21.931 1.00 96.19 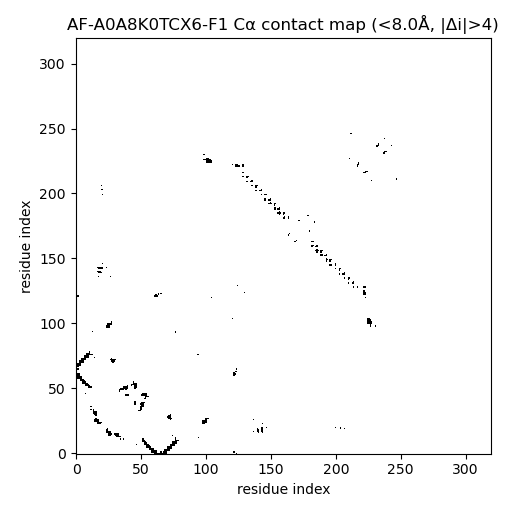188 ASN A C 1
ATOM 1508 O O . ASN A 1 188 ? 10.655 3.635 -20.948 1.00 96.19 188 ASN A O 1
ATOM 1512 N N . ALA A 1 189 ? 11.222 1.766 -22.034 1.00 96.50 189 ALA A N 1
ATOM 1513 C CA . ALA A 1 189 ? 10.788 0.883 -20.951 1.00 96.50 189 ALA A CA 1
ATOM 1514 C C . ALA A 1 189 ? 11.726 0.952 -19.730 1.00 96.50 189 ALA A C 1
ATOM 1516 O O . ALA A 1 189 ? 11.264 0.818 -18.600 1.00 96.50 189 ALA A O 1
ATOM 1517 N N . GLN A 1 190 ? 13.030 1.157 -19.952 1.00 97.38 190 GLN A N 1
ATOM 1518 C CA . GLN A 1 190 ? 14.005 1.372 -18.879 1.00 97.38 190 GLN A CA 1
ATOM 1519 C C . GLN A 1 190 ? 13.790 2.723 -18.196 1.00 97.38 190 GLN A C 1
ATOM 1521 O O . GLN A 1 190 ? 13.640 2.752 -16.981 1.00 97.38 190 GLN A O 1
ATOM 1526 N N . GLU A 1 191 ? 13.680 3.798 -18.978 1.00 97.62 191 GLU A N 1
ATOM 1527 C CA . GLU A 1 191 ? 13.407 5.155 -18.496 1.00 97.62 191 GLU A CA 1
ATOM 1528 C C . GLU A 1 191 ? 12.116 5.200 -17.674 1.00 97.62 191 GLU A C 1
ATOM 1530 O O . GLU A 1 191 ? 12.115 5.717 -16.563 1.00 97.62 191 GLU A O 1
ATOM 1535 N N . HIS A 1 192 ? 11.048 4.543 -18.138 1.00 97.56 192 HIS A N 1
ATOM 1536 C CA . HIS A 1 192 ? 9.813 4.433 -17.363 1.00 97.56 192 HIS A CA 1
ATOM 1537 C C . HIS A 1 192 ? 10.021 3.751 -15.998 1.00 97.56 192 HIS A C 1
ATOM 1539 O O . HIS A 1 192 ? 9.483 4.205 -14.989 1.00 97.56 192 HIS A O 1
ATOM 1545 N N . GLY A 1 193 ? 10.810 2.671 -15.948 1.00 97.69 193 GLY A N 1
ATOM 1546 C CA . GLY A 1 193 ? 11.158 2.004 -14.692 1.00 97.69 193 GLY A CA 1
ATOM 1547 C C . GLY A 1 193 ? 11.992 2.889 -13.758 1.00 97.69 193 GLY A C 1
ATOM 1548 O O . GLY A 1 193 ? 11.770 2.874 -12.546 1.00 97.69 193 GLY A O 1
ATOM 1549 N N . ASP A 1 194 ? 12.909 3.680 -14.314 1.00 97.56 194 ASP A N 1
ATOM 1550 C CA . ASP A 1 194 ? 13.750 4.619 -13.565 1.00 97.56 194 ASP A CA 1
ATOM 1551 C C . ASP A 1 194 ? 12.925 5.794 -13.005 1.00 97.56 194 ASP A C 1
ATOM 1553 O O . ASP A 1 194 ? 13.064 6.144 -11.829 1.00 97.56 194 ASP A O 1
ATOM 1557 N N . ASP A 1 195 ? 11.992 6.342 -13.787 1.00 97.94 195 ASP A N 1
ATOM 1558 C CA . ASP A 1 195 ? 11.054 7.385 -13.353 1.00 97.94 195 ASP A CA 1
ATOM 1559 C C . ASP A 1 195 ? 10.164 6.906 -12.199 1.00 97.94 195 ASP A C 1
ATOM 1561 O O . ASP A 1 195 ? 9.980 7.607 -11.195 1.00 97.94 195 ASP A O 1
ATOM 1565 N N . LEU A 1 196 ? 9.640 5.680 -12.298 1.00 97.88 196 LEU A N 1
ATOM 1566 C CA . LEU A 1 196 ? 8.873 5.060 -11.217 1.00 97.88 196 LEU A CA 1
ATOM 1567 C C . LEU A 1 196 ? 9.733 4.850 -9.964 1.00 97.88 196 LEU A C 1
ATOM 1569 O O . LEU A 1 196 ? 9.251 5.062 -8.849 1.00 97.88 196 LEU A O 1
ATOM 1573 N N . ALA A 1 197 ? 11.008 4.479 -10.117 1.00 97.44 197 ALA A N 1
ATOM 1574 C CA . ALA A 1 197 ? 11.930 4.332 -8.993 1.00 97.44 197 ALA A CA 1
ATOM 1575 C C . ALA A 1 197 ? 12.206 5.673 -8.288 1.00 97.44 197 ALA A C 1
ATOM 1577 O O . ALA A 1 197 ? 12.267 5.719 -7.056 1.00 97.44 197 ALA A O 1
ATOM 1578 N N . LEU A 1 198 ? 12.300 6.776 -9.036 1.00 97.44 198 LEU A N 1
ATOM 1579 C CA . LEU A 1 198 ? 12.397 8.123 -8.464 1.00 97.44 198 LEU A CA 1
ATOM 1580 C C . LEU A 1 198 ? 11.121 8.508 -7.702 1.00 97.44 198 LEU A C 1
ATOM 1582 O O . LEU A 1 198 ? 11.197 8.984 -6.565 1.00 97.44 198 LEU A O 1
ATOM 1586 N N . ALA A 1 199 ? 9.944 8.256 -8.283 1.00 97.62 199 ALA A N 1
ATOM 1587 C CA . ALA A 1 199 ? 8.661 8.510 -7.624 1.00 97.62 199 ALA A CA 1
ATOM 1588 C C . ALA A 1 199 ? 8.502 7.683 -6.334 1.00 97.62 199 ALA A C 1
ATOM 1590 O O . ALA A 1 199 ? 8.053 8.199 -5.304 1.00 97.62 199 ALA A O 1
ATOM 1591 N N . LEU A 1 200 ? 8.937 6.419 -6.359 1.00 98.06 200 LEU A N 1
ATOM 1592 C CA . LEU A 1 200 ? 8.928 5.512 -5.214 1.00 98.06 200 LEU A CA 1
ATOM 1593 C C . LEU A 1 200 ? 9.703 6.081 -4.018 1.00 98.06 200 LEU A C 1
ATOM 1595 O O . LEU A 1 200 ? 9.231 5.976 -2.883 1.00 98.06 200 LEU A O 1
ATOM 1599 N N . GLU A 1 201 ? 10.859 6.712 -4.239 1.00 97.56 201 GLU A N 1
ATOM 1600 C CA . GLU A 1 201 ? 11.611 7.357 -3.155 1.00 97.56 201 GLU A CA 1
ATOM 1601 C C . GLU A 1 201 ? 10.835 8.524 -2.526 1.00 97.56 201 GLU A C 1
ATOM 1603 O O . GLU A 1 201 ? 10.842 8.680 -1.300 1.00 97.56 201 GLU A O 1
ATOM 1608 N N . GLY A 1 202 ? 10.085 9.285 -3.328 1.00 97.00 202 GLY A N 1
ATOM 1609 C CA . GLY A 1 202 ? 9.152 10.300 -2.830 1.00 97.00 202 GLY A CA 1
ATOM 1610 C C . GLY A 1 202 ? 8.063 9.701 -1.932 1.00 97.00 202 GLY A C 1
ATOM 1611 O O . GLY A 1 202 ? 7.837 10.175 -0.814 1.00 97.00 202 GLY A O 1
ATOM 1612 N N . TYR A 1 203 ? 7.438 8.599 -2.358 1.00 97.69 203 TYR A N 1
ATOM 1613 C CA . TYR A 1 203 ? 6.424 7.914 -1.551 1.00 97.69 203 TYR A CA 1
ATOM 1614 C C . TYR A 1 203 ? 6.996 7.309 -0.263 1.00 97.69 203 TYR A C 1
ATOM 1616 O O . TYR A 1 203 ? 6.370 7.423 0.793 1.00 97.69 203 TYR A O 1
ATOM 1624 N N . LYS A 1 204 ? 8.209 6.742 -0.295 1.00 96.00 204 LYS A N 1
ATOM 1625 C CA . LYS A 1 204 ? 8.909 6.256 0.910 1.00 96.00 204 LYS A CA 1
ATOM 1626 C C . LYS A 1 204 ? 9.158 7.380 1.917 1.00 96.00 204 LYS A C 1
ATOM 1628 O O . LYS A 1 204 ? 9.005 7.177 3.124 1.00 96.00 204 LYS A O 1
ATOM 1633 N N . GLN A 1 205 ? 9.520 8.576 1.454 1.00 95.44 205 GLN A N 1
ATOM 1634 C CA . GLN A 1 205 ? 9.679 9.742 2.328 1.00 95.44 205 GLN A CA 1
ATOM 1635 C C . GLN A 1 205 ? 8.343 10.170 2.948 1.00 95.44 205 GLN A C 1
ATOM 1637 O O . GLN A 1 205 ? 8.276 10.386 4.162 1.00 95.44 205 GLN A O 1
ATOM 1642 N N . LEU A 1 206 ? 7.266 10.215 2.157 1.00 96.06 206 LEU A N 1
ATOM 1643 C CA . LEU A 1 206 ? 5.917 10.501 2.661 1.00 96.06 206 LEU A CA 1
ATOM 1644 C C . LEU A 1 206 ? 5.463 9.469 3.698 1.00 96.06 206 LEU A C 1
ATOM 1646 O O . LEU A 1 206 ? 4.971 9.848 4.763 1.00 96.06 206 LEU A O 1
ATOM 1650 N N . TRP A 1 207 ? 5.695 8.180 3.443 1.00 94.94 207 TRP A N 1
ATOM 1651 C CA . TRP A 1 207 ? 5.418 7.106 4.396 1.00 94.94 207 TRP A CA 1
ATOM 1652 C C . TRP A 1 207 ? 6.142 7.335 5.727 1.00 94.94 207 TRP A C 1
ATOM 1654 O O . TRP A 1 207 ? 5.525 7.273 6.793 1.00 94.94 207 TRP A O 1
ATOM 1664 N N . ARG A 1 208 ? 7.444 7.659 5.685 1.00 92.19 208 ARG A N 1
ATOM 1665 C CA . ARG A 1 208 ? 8.235 7.964 6.891 1.00 92.19 208 ARG A CA 1
ATOM 1666 C C . ARG A 1 208 ? 7.642 9.151 7.654 1.00 92.19 208 ARG A C 1
ATOM 1668 O O . ARG A 1 208 ? 7.442 9.031 8.860 1.00 92.19 208 ARG A O 1
ATOM 1675 N N . ARG A 1 209 ? 7.289 10.249 6.976 1.00 93.25 209 ARG A N 1
ATOM 1676 C CA . ARG A 1 209 ? 6.675 11.440 7.600 1.00 93.25 209 ARG A CA 1
ATOM 1677 C C . ARG A 1 209 ? 5.328 11.134 8.261 1.00 93.25 209 ARG A C 1
ATOM 1679 O O . ARG A 1 209 ? 5.109 11.518 9.411 1.00 93.25 209 ARG A O 1
ATOM 1686 N N . TRP A 1 210 ? 4.452 10.382 7.598 1.00 93.06 210 TRP A N 1
ATOM 1687 C CA . TRP A 1 210 ? 3.164 9.989 8.180 1.00 93.06 210 TRP A CA 1
ATOM 1688 C C . TRP A 1 210 ? 3.310 8.999 9.334 1.00 93.06 210 TRP A C 1
ATOM 1690 O O . TRP A 1 210 ? 2.620 9.138 10.344 1.00 93.06 210 TRP A O 1
ATOM 1700 N N . LYS A 1 211 ? 4.249 8.050 9.247 1.00 90.19 211 LYS A N 1
ATOM 1701 C CA . LYS A 1 211 ? 4.585 7.146 10.359 1.00 90.19 211 LYS A CA 1
ATOM 1702 C C . LYS A 1 211 ? 5.012 7.945 11.590 1.00 90.19 211 LYS A C 1
ATOM 1704 O O . LYS A 1 211 ? 4.544 7.700 12.699 1.00 90.19 211 LYS A O 1
ATOM 1709 N N . VAL A 1 212 ? 5.886 8.918 11.375 1.00 86.75 212 VAL A N 1
ATOM 1710 C CA . VAL A 1 212 ? 6.409 9.842 12.381 1.00 86.75 212 VAL A CA 1
ATOM 1711 C C . VAL A 1 212 ? 5.269 10.657 13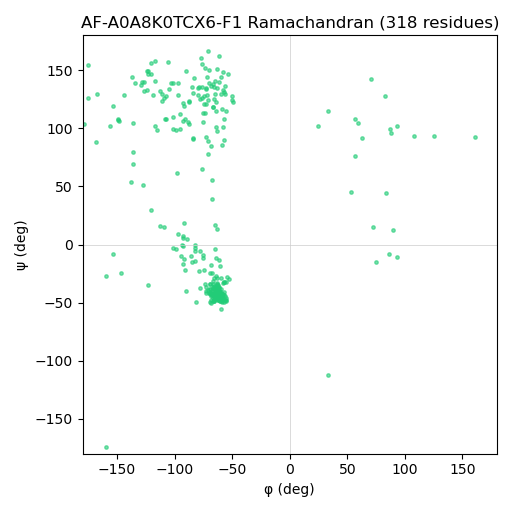.023 1.00 86.75 212 VAL A C 1
ATOM 1713 O O . VAL A 1 212 ? 5.154 10.701 14.252 1.00 86.75 212 VAL A O 1
ATOM 1716 N N . PHE A 1 213 ? 4.361 11.216 12.216 1.00 89.88 213 PHE A N 1
ATOM 1717 C CA . PHE A 1 213 ? 3.174 11.931 12.697 1.00 89.88 213 PHE A CA 1
ATOM 1718 C C . PHE A 1 213 ? 2.233 11.038 13.519 1.00 89.88 213 PHE A C 1
ATOM 1720 O O . PHE A 1 213 ? 1.834 11.414 14.625 1.00 89.88 213 PHE A O 1
ATOM 1727 N N . LEU A 1 214 ? 1.949 9.825 13.032 1.00 88.38 214 LEU A N 1
ATOM 1728 C CA . LEU A 1 214 ? 1.153 8.828 13.748 1.00 88.38 214 LEU A CA 1
ATOM 1729 C C . LEU A 1 214 ? 1.742 8.540 15.123 1.00 88.38 214 LEU A C 1
ATOM 1731 O O . LEU A 1 214 ? 1.031 8.668 16.112 1.00 88.38 214 LEU A O 1
ATOM 1735 N N . ARG A 1 215 ? 3.052 8.282 15.231 1.00 82.69 215 ARG A N 1
ATOM 1736 C CA . ARG A 1 215 ? 3.727 8.098 16.532 1.00 82.69 215 ARG A CA 1
ATOM 1737 C C . ARG A 1 215 ? 3.583 9.304 17.460 1.00 82.69 215 ARG A C 1
ATOM 1739 O O . ARG A 1 215 ? 3.531 9.145 18.679 1.00 82.69 215 ARG A O 1
ATOM 1746 N N . GLY A 1 216 ? 3.538 10.518 16.915 1.00 85.50 216 GLY A N 1
ATOM 1747 C CA . GLY A 1 216 ?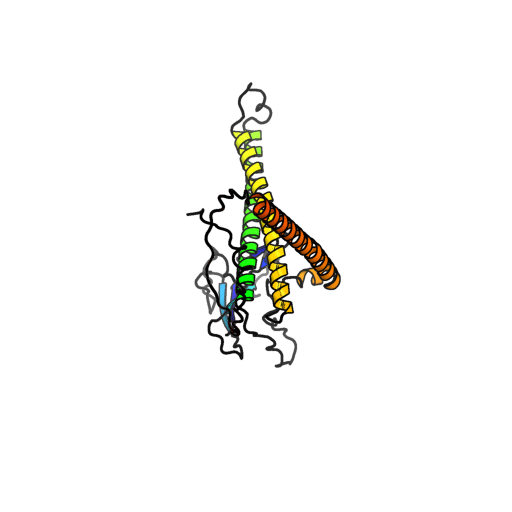 3.216 11.724 17.680 1.00 85.50 216 GLY A CA 1
ATOM 1748 C C . GLY A 1 216 ? 1.820 11.662 18.308 1.00 85.50 216 GLY A C 1
ATOM 1749 O O . GLY A 1 216 ? 1.664 11.972 19.488 1.00 85.50 216 GLY A O 1
ATOM 1750 N N . LEU A 1 217 ? 0.819 11.213 17.550 1.00 85.88 217 LEU A N 1
ATOM 1751 C CA . LEU A 1 217 ? -0.548 11.000 18.039 1.00 85.88 217 LEU A CA 1
ATOM 1752 C C . LEU A 1 217 ? -0.617 9.863 19.071 1.00 85.88 217 LEU A C 1
ATOM 1754 O O . LEU A 1 217 ? -1.231 10.034 20.122 1.00 85.88 217 LEU A O 1
ATOM 1758 N N . GLU A 1 218 ? 0.084 8.748 18.843 1.00 82.50 218 GLU A N 1
ATOM 1759 C CA . GLU A 1 218 ? 0.119 7.633 19.803 1.00 82.50 218 GLU A CA 1
ATOM 1760 C C . GLU A 1 218 ? 0.686 8.061 21.161 1.00 82.50 218 GLU A C 1
ATOM 1762 O O . GLU A 1 218 ? 0.134 7.717 22.205 1.00 82.50 218 GLU A O 1
ATOM 1767 N N . ARG A 1 219 ? 1.769 8.853 21.156 1.00 80.56 219 ARG A N 1
ATOM 1768 C CA . ARG A 1 219 ? 2.399 9.378 22.379 1.00 80.56 219 ARG A CA 1
ATOM 1769 C C . ARG A 1 219 ? 1.493 10.328 23.158 1.00 80.56 219 ARG A C 1
ATOM 1771 O O . ARG A 1 219 ? 1.631 10.421 24.373 1.00 80.56 219 ARG A O 1
ATOM 1778 N N . ARG A 1 220 ? 0.562 11.006 22.482 1.00 81.00 220 ARG A N 1
ATOM 1779 C CA . ARG A 1 220 ? -0.466 11.843 23.124 1.00 81.00 220 ARG A CA 1
ATOM 1780 C C . ARG A 1 220 ? -1.612 11.031 23.727 1.00 81.00 220 ARG A C 1
ATOM 1782 O O . ARG A 1 220 ? -2.446 11.597 24.424 1.00 81.00 220 ARG A O 1
ATOM 1789 N N . GLY A 1 221 ? -1.619 9.715 23.516 1.00 73.50 221 GLY A N 1
ATOM 1790 C CA . GLY A 1 221 ? -2.615 8.811 24.074 1.00 73.50 221 GLY A CA 1
ATOM 1791 C C . GLY A 1 221 ? -3.848 8.622 23.197 1.00 73.50 221 GLY A C 1
ATOM 1792 O O . GLY A 1 221 ? -4.812 8.036 23.681 1.00 73.50 221 GLY A O 1
ATOM 1793 N N . ASP A 1 222 ? -3.824 9.060 21.930 1.00 70.81 222 ASP A N 1
ATOM 1794 C CA . ASP A 1 222 ? -4.967 8.892 21.023 1.00 70.81 222 ASP A CA 1
ATOM 1795 C C . ASP A 1 222 ? -5.299 7.406 20.841 1.00 70.81 222 ASP A C 1
ATOM 1797 O O . ASP A 1 222 ? -6.422 6.968 21.093 1.00 70.81 222 ASP A O 1
ATOM 1801 N N . ARG A 1 223 ? -4.304 6.621 20.412 1.00 74.75 223 ARG A N 1
ATOM 1802 C CA . ARG A 1 223 ? -4.371 5.166 20.230 1.00 74.75 223 ARG A CA 1
ATOM 1803 C C . ARG A 1 223 ? -2.990 4.642 19.841 1.00 74.75 223 ARG A C 1
ATOM 1805 O O . ARG A 1 223 ? -2.219 5.379 19.248 1.00 74.75 223 ARG A O 1
ATOM 1812 N N . ARG A 1 224 ? -2.676 3.374 20.119 1.00 64.88 224 ARG A N 1
ATOM 1813 C CA . ARG A 1 224 ? -1.453 2.711 19.630 1.00 64.88 224 ARG A CA 1
ATOM 1814 C C . ARG A 1 224 ? -1.759 1.893 18.372 1.00 64.88 224 ARG A C 1
ATOM 1816 O O . ARG A 1 224 ? -2.662 1.060 18.425 1.00 64.88 224 ARG A O 1
ATOM 1823 N N . LEU A 1 225 ? -0.997 2.077 17.293 1.00 59.50 225 LEU A N 1
ATOM 1824 C CA . LEU A 1 225 ? -0.984 1.183 16.136 1.00 59.50 225 LEU A CA 1
ATOM 1825 C C . LEU A 1 225 ? 0.033 0.059 16.361 1.00 59.50 225 LEU A C 1
ATOM 1827 O O . LEU A 1 225 ? 1.232 0.287 16.573 1.00 59.50 225 LEU A O 1
ATOM 1831 N N . GLY A 1 226 ? -0.450 -1.181 16.298 1.00 56.66 226 GLY A N 1
ATOM 1832 C CA . GLY A 1 226 ? 0.414 -2.364 16.250 1.00 56.66 226 GLY A CA 1
ATOM 1833 C C . GLY A 1 226 ? 1.150 -2.497 14.912 1.00 56.66 226 GLY A C 1
ATOM 1834 O O . GLY A 1 226 ? 0.811 -1.844 13.931 1.00 56.66 226 GLY A O 1
ATOM 1835 N N . GLY A 1 227 ? 2.161 -3.362 14.824 1.00 52.53 227 GLY A N 1
ATOM 1836 C CA . GLY A 1 227 ? 2.720 -3.778 13.524 1.00 52.53 227 GLY A CA 1
ATOM 1837 C C . GLY A 1 227 ? 3.615 -2.777 12.765 1.00 52.53 227 GLY A C 1
ATOM 1838 O O . GLY A 1 227 ? 4.378 -3.221 11.918 1.00 52.53 227 GLY A O 1
ATOM 1839 N N . LEU A 1 228 ? 3.634 -1.478 13.104 1.00 57.75 228 LEU A N 1
ATOM 1840 C CA . LEU A 1 228 ? 4.533 -0.471 12.487 1.00 57.75 228 LEU A CA 1
ATOM 1841 C C . LEU A 1 228 ? 6.037 -0.648 12.824 1.00 57.75 228 LEU A C 1
ATOM 1843 O O . LEU A 1 228 ? 6.900 -0.073 12.160 1.00 57.75 228 LEU A O 1
ATOM 1847 N N . GLU A 1 229 ? 6.359 -1.411 13.874 1.00 52.41 229 GLU A N 1
ATOM 1848 C CA . GLU A 1 229 ? 7.735 -1.684 14.358 1.00 52.41 229 GLU A CA 1
ATOM 1849 C C . GLU A 1 229 ? 7.914 -3.084 14.954 1.00 52.41 229 GLU A C 1
ATOM 1851 O O . GLU A 1 229 ? 9.022 -3.616 14.998 1.00 52.41 229 GLU A O 1
ATOM 1856 N N . GLU A 1 230 ? 6.832 -3.698 15.435 1.00 51.91 230 GLU A N 1
ATOM 1857 C CA . GLU A 1 230 ? 6.872 -4.943 16.210 1.00 51.91 230 GLU A CA 1
ATOM 1858 C C . GLU A 1 230 ? 7.491 -6.118 15.429 1.00 51.91 230 GLU A C 1
ATOM 1860 O O . GLU A 1 230 ? 7.966 -7.092 16.010 1.00 51.91 230 GLU A O 1
ATOM 1865 N N . TRP A 1 231 ? 7.559 -5.994 14.103 1.00 47.03 231 TRP A N 1
ATOM 1866 C CA . TRP A 1 231 ? 8.199 -6.955 13.219 1.00 47.03 231 TRP A CA 1
ATOM 1867 C C . TRP A 1 231 ? 9.737 -6.857 13.189 1.00 47.03 231 TRP A C 1
ATOM 1869 O O . TRP A 1 231 ? 10.398 -7.897 13.205 1.00 47.03 231 TRP A O 1
ATOM 1879 N N . ARG A 1 232 ? 10.331 -5.653 13.250 1.00 46.78 232 ARG A N 1
ATOM 1880 C CA . ARG A 1 232 ? 11.802 -5.492 13.314 1.00 46.78 232 ARG A CA 1
ATOM 1881 C C . ARG A 1 232 ? 12.377 -6.081 14.607 1.00 46.78 232 ARG A C 1
ATOM 1883 O O . ARG A 1 232 ? 13.394 -6.774 14.572 1.00 46.78 232 ARG A O 1
ATOM 1890 N N . ARG A 1 233 ? 11.640 -5.949 15.718 1.00 48.53 233 ARG A N 1
ATOM 1891 C CA . ARG A 1 233 ? 11.989 -6.569 17.011 1.00 48.53 233 ARG A CA 1
ATOM 1892 C C . ARG A 1 233 ? 11.969 -8.101 16.967 1.00 48.53 233 ARG A C 1
ATOM 1894 O O . ARG A 1 233 ? 12.850 -8.725 17.547 1.00 48.53 233 ARG A O 1
ATOM 1901 N N . ARG A 1 234 ? 11.022 -8.723 16.246 1.00 49.88 234 ARG A N 1
ATOM 1902 C CA . ARG A 1 234 ? 10.967 -10.196 16.082 1.00 49.88 234 ARG A CA 1
ATOM 1903 C C . ARG A 1 234 ? 12.132 -10.759 15.264 1.00 49.88 234 ARG A C 1
ATOM 1905 O O . ARG A 1 234 ? 12.473 -11.922 15.447 1.00 49.88 234 ARG A O 1
ATOM 1912 N N . ARG A 1 235 ? 12.751 -9.952 14.396 1.00 49.38 235 ARG A N 1
ATOM 1913 C CA . ARG A 1 235 ? 13.974 -10.308 13.652 1.00 49.38 235 ARG A CA 1
ATOM 1914 C C . ARG A 1 235 ? 15.274 -9.878 14.350 1.00 49.38 235 ARG A C 1
ATOM 1916 O O . ARG A 1 235 ? 16.336 -10.011 13.755 1.00 49.38 235 ARG A O 1
ATOM 1923 N N . GLY A 1 236 ? 15.212 -9.375 15.588 1.00 50.06 236 GLY A N 1
ATOM 1924 C CA . GLY A 1 236 ? 16.398 -8.955 16.346 1.00 50.06 236 GLY A CA 1
ATOM 1925 C C . GLY A 1 236 ? 17.056 -7.660 15.846 1.00 50.06 236 GLY A C 1
ATOM 1926 O O . GLY A 1 236 ? 18.188 -7.371 16.219 1.00 50.06 236 GLY A O 1
ATOM 1927 N N . GLY A 1 237 ? 16.372 -6.878 15.006 1.00 47.31 237 GLY A N 1
ATOM 1928 C CA . GLY A 1 237 ? 16.906 -5.649 14.422 1.00 47.31 237 GLY A CA 1
ATOM 1929 C C . GLY A 1 237 ? 16.449 -4.397 15.167 1.00 47.31 237 GLY A C 1
ATOM 1930 O O . GLY A 1 237 ? 15.366 -3.891 14.884 1.00 47.31 237 GLY A O 1
ATOM 1931 N N . GLY A 1 238 ? 17.303 -3.882 16.057 1.00 50.06 238 GLY A N 1
ATOM 1932 C CA . GLY A 1 238 ? 17.221 -2.530 16.631 1.00 50.06 238 GLY A CA 1
ATOM 1933 C C . GLY A 1 238 ? 16.266 -2.375 17.818 1.00 50.06 238 GLY A C 1
ATOM 1934 O O . GLY A 1 238 ? 15.093 -2.749 17.759 1.00 50.06 238 GLY A O 1
ATOM 1935 N N . GLY A 1 239 ? 16.774 -1.806 18.915 1.00 47.50 239 GLY A N 1
ATOM 1936 C CA . GLY A 1 239 ? 15.957 -1.459 20.074 1.00 47.50 239 GLY A CA 1
ATOM 1937 C C . GLY A 1 239 ? 15.082 -0.233 19.804 1.00 47.50 239 GLY A C 1
ATOM 1938 O O . GLY A 1 239 ? 15.460 0.662 19.053 1.00 47.50 239 GLY A O 1
ATOM 1939 N N . GLU A 1 240 ? 13.929 -0.154 20.477 1.00 48.03 240 GLU A N 1
ATOM 1940 C CA . GLU A 1 240 ? 13.028 1.016 20.455 1.00 48.03 240 GLU A CA 1
ATOM 1941 C C . GLU A 1 240 ? 13.771 2.320 20.794 1.00 48.03 240 GLU A C 1
ATOM 1943 O O . GLU A 1 240 ? 13.449 3.378 20.263 1.00 48.03 240 GLU A O 1
ATOM 1948 N N . LYS A 1 241 ? 14.827 2.227 21.612 1.00 54.53 241 LYS A N 1
ATOM 1949 C CA . LYS A 1 241 ? 15.708 3.339 21.972 1.00 54.53 241 LYS A CA 1
ATOM 1950 C C . LYS A 1 241 ? 16.543 3.852 20.792 1.00 54.53 241 LYS A C 1
ATOM 1952 O O . LYS A 1 241 ? 16.601 5.060 20.601 1.00 54.53 241 LYS A O 1
ATOM 1957 N N . ASP A 1 242 ? 17.119 2.963 19.983 1.00 58.91 242 ASP A N 1
ATOM 1958 C CA . ASP A 1 242 ? 18.007 3.340 18.873 1.00 58.91 242 ASP A CA 1
ATOM 1959 C C . ASP A 1 242 ? 17.218 3.988 17.732 1.00 58.91 242 ASP A C 1
ATOM 1961 O O . ASP A 1 242 ? 17.651 4.965 17.124 1.00 58.91 242 ASP A O 1
ATOM 1965 N N . GLU A 1 243 ? 16.025 3.463 17.442 1.00 55.75 243 GLU A N 1
ATOM 1966 C CA . GLU A 1 243 ? 15.137 4.057 16.445 1.00 55.75 243 GLU A CA 1
ATOM 1967 C C . GLU A 1 243 ? 14.510 5.356 16.963 1.00 55.75 243 GLU A C 1
ATOM 1969 O O . GLU A 1 243 ? 14.412 6.315 16.203 1.00 55.75 243 GLU A O 1
ATOM 1974 N N . HIS A 1 244 ? 14.168 5.443 18.254 1.00 52.97 244 HIS A N 1
ATOM 1975 C CA . HIS A 1 244 ? 13.733 6.696 18.873 1.00 52.97 244 HIS A CA 1
ATOM 1976 C C . HIS A 1 244 ? 14.817 7.774 18.815 1.00 52.97 244 HIS A C 1
ATOM 1978 O O . HIS A 1 244 ? 14.511 8.935 18.551 1.00 52.97 244 HIS A O 1
ATOM 1984 N N . GLU A 1 245 ? 16.076 7.402 19.030 1.00 66.88 245 GLU A N 1
ATOM 1985 C CA . GLU A 1 245 ? 17.216 8.310 18.945 1.00 66.88 245 GLU A CA 1
ATOM 1986 C C . GLU A 1 245 ? 17.446 8.773 17.503 1.00 66.88 245 GLU A C 1
ATOM 1988 O O . GLU A 1 245 ? 17.544 9.977 17.271 1.00 66.88 245 GLU A O 1
ATOM 1993 N N . ARG A 1 246 ? 17.370 7.865 16.518 1.00 64.94 246 ARG A N 1
ATOM 1994 C CA . ARG A 1 246 ? 17.413 8.215 15.085 1.00 64.94 246 ARG A CA 1
ATOM 1995 C C . ARG A 1 246 ? 16.242 9.098 14.652 1.00 64.94 246 ARG A C 1
ATOM 1997 O O . ARG A 1 246 ? 16.450 10.067 13.928 1.00 64.94 246 ARG A O 1
ATOM 2004 N N . LEU A 1 247 ? 15.018 8.801 15.098 1.00 52.09 247 LEU A N 1
ATOM 2005 C CA . LEU A 1 247 ? 13.847 9.637 14.820 1.00 52.09 247 LEU A CA 1
ATOM 2006 C C . LEU A 1 247 ? 13.985 11.011 15.478 1.00 52.09 247 LEU A C 1
ATOM 2008 O O . LEU A 1 247 ? 13.690 12.014 14.839 1.00 52.09 247 LEU A O 1
ATOM 2012 N N . ASN A 1 248 ? 14.431 11.082 16.734 1.00 61.44 248 ASN A N 1
ATOM 2013 C CA . ASN A 1 248 ? 14.667 12.355 17.415 1.00 61.44 248 ASN A CA 1
ATOM 2014 C C . ASN A 1 248 ? 15.775 13.161 16.738 1.00 61.44 248 ASN A C 1
ATOM 2016 O O . ASN A 1 248 ? 15.662 14.382 16.656 1.00 61.44 248 ASN A O 1
ATOM 2020 N N . GLU A 1 249 ? 16.836 12.515 16.261 1.00 70.62 249 GLU A N 1
ATOM 2021 C CA . GLU A 1 249 ? 17.887 13.183 15.497 1.00 70.62 249 GLU A CA 1
ATOM 2022 C C . GLU A 1 249 ? 17.339 13.729 14.174 1.00 70.62 249 GLU A C 1
ATOM 2024 O O . GLU A 1 249 ? 17.579 14.892 13.850 1.00 70.62 249 GLU A O 1
ATOM 2029 N N . TYR A 1 250 ? 16.530 12.939 13.464 1.00 66.75 250 TYR A N 1
ATOM 2030 C CA . TYR A 1 250 ? 15.829 13.375 12.258 1.00 66.75 250 TYR A CA 1
ATOM 2031 C C . TYR A 1 250 ? 14.907 14.571 12.533 1.00 66.75 250 TYR A C 1
ATOM 2033 O O . TYR A 1 250 ? 15.024 15.588 11.857 1.00 66.75 250 TYR A O 1
ATOM 2041 N N . TYR A 1 251 ? 14.074 14.519 13.579 1.00 58.31 251 TYR A N 1
ATOM 2042 C CA . TYR A 1 251 ? 13.228 15.644 13.994 1.00 58.31 251 TYR A CA 1
ATOM 2043 C C . TYR A 1 251 ? 14.043 16.885 14.333 1.00 58.31 251 TYR A C 1
ATOM 2045 O O . TYR A 1 251 ? 13.707 17.980 13.905 1.00 58.31 251 TYR A O 1
ATOM 2053 N N . ARG A 1 252 ? 15.139 16.735 15.083 1.00 68.62 252 ARG A N 1
ATOM 2054 C CA . ARG A 1 252 ? 16.027 17.862 15.386 1.00 68.62 252 ARG A CA 1
ATOM 2055 C C . ARG A 1 252 ? 16.662 18.431 14.125 1.00 68.62 252 ARG A C 1
ATOM 2057 O O . ARG A 1 252 ? 16.998 19.606 14.133 1.00 68.62 252 ARG A O 1
ATOM 2064 N N . ARG A 1 253 ? 16.862 17.630 13.078 1.00 70.31 253 ARG A N 1
ATOM 2065 C CA . ARG A 1 253 ? 17.450 18.077 11.815 1.00 70.31 253 ARG A CA 1
ATOM 2066 C C . ARG A 1 253 ? 16.421 18.765 10.917 1.00 70.31 253 ARG A C 1
ATOM 2068 O O . ARG A 1 253 ? 16.700 19.872 10.476 1.00 70.31 253 ARG A O 1
ATOM 2075 N N . GLU A 1 254 ? 15.249 18.169 10.698 1.00 60.03 254 GLU A N 1
ATOM 2076 C CA . GLU A 1 254 ? 14.207 18.770 9.848 1.00 60.03 254 GLU A CA 1
ATOM 2077 C C . GLU A 1 254 ? 13.511 19.956 10.511 1.00 60.03 254 GLU A C 1
ATOM 2079 O O . GLU A 1 254 ? 13.385 20.986 9.867 1.00 60.03 254 GLU A O 1
ATOM 2084 N N . ILE A 1 255 ? 13.184 19.901 11.809 1.00 63.12 255 ILE A N 1
ATOM 2085 C CA . ILE A 1 255 ? 12.609 21.071 12.502 1.00 63.12 255 ILE A CA 1
ATOM 2086 C C . ILE A 1 255 ? 13.583 22.252 12.435 1.00 63.12 255 ILE A C 1
ATOM 2088 O O . ILE A 1 255 ? 13.162 23.382 12.224 1.00 63.12 255 ILE A O 1
ATOM 2092 N N . ARG A 1 256 ? 14.898 22.008 12.546 1.00 66.19 256 ARG A N 1
ATOM 2093 C CA . ARG A 1 256 ? 15.899 23.068 12.354 1.00 66.19 256 ARG A CA 1
ATOM 2094 C C . ARG A 1 256 ? 15.950 23.571 10.914 1.00 66.19 256 ARG A C 1
ATOM 2096 O O . ARG A 1 256 ? 16.188 24.757 10.731 1.00 66.19 256 ARG A O 1
ATOM 2103 N N . ALA A 1 257 ? 15.774 22.706 9.917 1.00 66.38 257 ALA A N 1
ATOM 2104 C CA . ALA A 1 257 ? 15.757 23.114 8.514 1.00 66.38 257 ALA A CA 1
ATOM 2105 C C . ALA A 1 257 ? 14.544 24.011 8.221 1.00 66.38 257 ALA A C 1
ATOM 2107 O O . ALA A 1 257 ? 14.728 25.120 7.724 1.00 66.38 257 ALA A O 1
ATOM 2108 N N . ASP A 1 258 ? 13.352 23.596 8.655 1.00 58.75 258 ASP A N 1
ATOM 2109 C CA . ASP A 1 258 ? 12.113 24.368 8.513 1.00 58.75 258 ASP A CA 1
ATOM 2110 C C . ASP A 1 258 ? 12.178 25.683 9.308 1.00 58.75 258 ASP A C 1
ATOM 2112 O O . ASP A 1 258 ? 11.784 26.739 8.817 1.00 58.75 258 ASP A O 1
ATOM 2116 N N . GLU A 1 259 ? 12.729 25.672 10.529 1.00 68.50 259 GLU A N 1
ATOM 2117 C CA . GLU A 1 259 ? 12.935 26.892 11.322 1.00 68.50 259 GLU A CA 1
ATOM 2118 C C . GLU A 1 259 ? 13.916 27.865 10.653 1.00 68.50 259 GLU A C 1
ATOM 2120 O O . GLU A 1 259 ? 13.717 29.082 10.721 1.00 68.50 259 GLU A O 1
ATOM 2125 N N . VAL A 1 260 ? 14.976 27.356 10.016 1.00 76.94 260 VAL A N 1
ATOM 2126 C CA . VAL A 1 260 ? 15.943 28.170 9.265 1.00 76.94 260 VAL A CA 1
ATOM 2127 C C . VAL A 1 260 ? 15.296 28.755 8.013 1.00 76.94 260 VAL A C 1
ATOM 2129 O O . VAL A 1 260 ? 15.452 29.950 7.763 1.00 76.94 260 VAL A O 1
ATOM 2132 N N . GLU A 1 261 ? 14.528 27.963 7.268 1.00 79.25 261 GLU A N 1
ATOM 2133 C CA . GLU A 1 261 ? 13.805 28.421 6.080 1.00 79.25 261 GLU A CA 1
ATOM 2134 C C . GLU A 1 261 ? 12.756 29.484 6.433 1.00 79.25 261 GLU A C 1
ATOM 2136 O O . GLU A 1 261 ? 12.729 30.559 5.831 1.00 79.25 261 GLU A O 1
ATOM 2141 N N . MET A 1 262 ? 11.977 29.259 7.493 1.00 76.06 262 MET A N 1
ATOM 2142 C CA . MET A 1 262 ? 11.001 30.225 8.006 1.00 76.06 262 MET A CA 1
ATOM 2143 C C . MET A 1 262 ? 11.660 31.524 8.480 1.00 76.06 262 MET A C 1
ATOM 2145 O O . MET A 1 262 ? 11.105 32.608 8.288 1.00 76.06 262 MET A O 1
ATOM 2149 N N . ARG A 1 263 ? 12.852 31.455 9.091 1.00 79.12 263 ARG A N 1
ATOM 2150 C CA . ARG A 1 263 ? 13.623 32.654 9.461 1.00 79.12 263 ARG A CA 1
ATOM 2151 C C . ARG A 1 263 ? 14.140 33.401 8.240 1.00 79.12 263 ARG A C 1
ATOM 2153 O O . ARG A 1 263 ? 14.054 34.625 8.232 1.00 79.12 263 ARG A O 1
ATOM 2160 N N . ARG A 1 264 ? 14.641 32.688 7.229 1.00 87.38 264 ARG A N 1
ATOM 2161 C CA . ARG A 1 264 ? 15.117 33.294 5.979 1.00 87.38 264 ARG A CA 1
ATOM 2162 C C . ARG A 1 264 ? 13.980 34.025 5.271 1.00 87.38 264 ARG A C 1
ATOM 2164 O O . ARG A 1 264 ? 14.123 35.198 4.955 1.00 87.38 264 ARG A O 1
ATOM 2171 N N . LYS A 1 265 ? 12.819 33.379 5.151 1.00 84.88 265 LYS A N 1
ATOM 2172 C CA . LYS A 1 265 ? 11.619 33.976 4.556 1.00 84.88 265 LYS A CA 1
ATOM 2173 C C . LYS A 1 265 ? 11.156 35.232 5.302 1.00 84.88 265 LYS A C 1
ATOM 2175 O O . LYS A 1 265 ? 10.888 36.247 4.676 1.00 84.88 265 LYS A O 1
ATOM 2180 N N . ARG A 1 266 ? 11.157 35.215 6.642 1.00 86.62 266 ARG A N 1
ATOM 2181 C CA . ARG A 1 266 ? 10.852 36.415 7.450 1.00 86.62 266 ARG A CA 1
ATOM 2182 C C . ARG A 1 266 ? 11.860 37.549 7.256 1.00 86.62 266 ARG A C 1
ATOM 2184 O O . ARG A 1 266 ? 11.477 38.708 7.336 1.00 86.62 266 ARG A O 1
ATOM 2191 N N . GLN A 1 267 ? 13.140 37.232 7.057 1.00 86.06 267 GLN A N 1
ATOM 2192 C CA . GLN A 1 267 ? 14.161 38.242 6.764 1.00 86.06 267 GLN A CA 1
ATOM 2193 C C . GLN A 1 267 ? 13.972 38.837 5.367 1.00 86.06 267 GLN A C 1
ATOM 2195 O O . GLN A 1 267 ? 14.072 40.048 5.216 1.00 86.06 267 GLN A O 1
ATOM 2200 N N . GLU A 1 268 ? 13.655 38.010 4.371 1.00 86.81 268 GLU A N 1
ATOM 2201 C CA . GLU A 1 268 ? 13.335 38.457 3.010 1.00 86.81 268 GLU A CA 1
ATOM 2202 C C . GLU A 1 268 ? 12.095 39.373 2.997 1.00 86.81 268 GLU A C 1
ATOM 2204 O O . GLU A 1 268 ? 12.131 40.439 2.388 1.00 86.81 268 GLU A O 1
ATOM 2209 N N . GLU A 1 269 ? 11.038 39.015 3.736 1.00 85.31 269 GLU A N 1
ATOM 2210 C CA . GLU A 1 269 ? 9.828 39.839 3.901 1.00 85.31 269 GLU A CA 1
ATOM 2211 C C . GLU A 1 269 ? 10.124 41.169 4.619 1.00 85.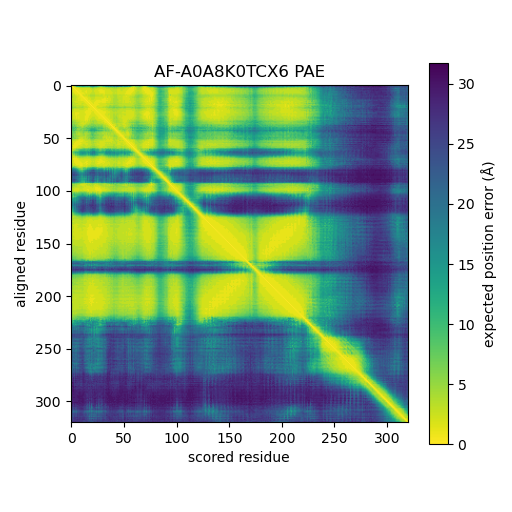31 269 GLU A C 1
ATOM 2213 O O . GLU A 1 269 ? 9.659 42.220 4.185 1.00 85.31 269 GLU A O 1
ATOM 2218 N N . ALA A 1 270 ? 10.955 41.155 5.668 1.00 83.75 270 ALA A N 1
ATOM 2219 C CA . ALA A 1 270 ? 11.326 42.371 6.396 1.00 83.75 270 ALA A CA 1
ATOM 2220 C C . ALA A 1 270 ? 12.174 43.346 5.558 1.00 83.75 270 ALA A C 1
ATOM 2222 O O . ALA A 1 270 ? 12.044 44.557 5.713 1.00 83.75 270 ALA A O 1
ATOM 2223 N N . VAL A 1 271 ? 13.038 42.837 4.673 1.00 82.44 271 VAL A N 1
ATOM 2224 C CA . VAL A 1 271 ? 13.837 43.672 3.758 1.00 82.44 271 VAL A CA 1
ATOM 2225 C C . VAL A 1 271 ? 12.969 44.247 2.634 1.00 82.44 271 VAL A C 1
ATOM 2227 O O . VAL A 1 271 ? 13.194 45.379 2.206 1.00 82.44 271 VAL A O 1
ATOM 2230 N N . ALA A 1 272 ? 11.961 43.502 2.173 1.00 75.94 272 ALA A N 1
ATOM 2231 C CA . ALA A 1 272 ? 11.028 43.984 1.159 1.00 75.94 272 ALA A CA 1
ATOM 2232 C C . ALA A 1 272 ? 10.191 45.176 1.663 1.00 75.94 272 ALA A C 1
ATOM 2234 O O . ALA A 1 272 ? 10.064 46.163 0.937 1.00 75.94 272 ALA A O 1
ATOM 2235 N N . ASP A 1 273 ? 9.702 45.128 2.909 1.00 72.88 273 ASP A N 1
ATOM 2236 C CA . ASP A 1 273 ? 8.904 46.210 3.510 1.00 72.88 273 ASP A CA 1
ATOM 2237 C C . ASP A 1 273 ? 9.703 47.512 3.736 1.00 72.88 273 ASP A C 1
ATOM 2239 O O . ASP A 1 273 ? 9.143 48.601 3.619 1.00 72.88 273 ASP A O 1
ATOM 2243 N N . ASP A 1 274 ? 11.012 47.432 4.000 1.00 66.00 274 ASP A N 1
ATOM 2244 C CA . ASP A 1 274 ? 11.860 48.616 4.244 1.00 66.00 274 ASP A CA 1
ATOM 2245 C C . ASP A 1 274 ? 12.260 49.344 2.942 1.00 66.00 274 ASP A C 1
ATOM 2247 O O . ASP A 1 274 ? 12.528 50.544 2.929 1.00 66.00 274 ASP A O 1
ATOM 2251 N N . SER A 1 275 ? 12.236 48.643 1.802 1.00 62.56 275 SER A N 1
ATOM 2252 C CA . SER A 1 275 ? 12.601 49.209 0.492 1.00 62.56 275 SER A CA 1
ATOM 2253 C C . SER A 1 275 ? 11.480 49.993 -0.214 1.00 62.56 275 SER A C 1
ATOM 2255 O O . SER A 1 275 ? 11.718 50.588 -1.263 1.00 62.56 275 SER A O 1
ATOM 2257 N N . GLY A 1 276 ? 10.262 50.007 0.344 1.00 56.81 276 GLY A N 1
ATOM 2258 C CA . GLY A 1 276 ? 9.069 50.587 -0.290 1.00 56.81 276 GLY A CA 1
ATOM 2259 C C . GLY A 1 276 ? 8.676 52.002 0.153 1.00 56.81 276 GLY A C 1
ATOM 2260 O O . GLY A 1 276 ? 7.727 52.556 -0.401 1.00 56.81 276 GLY A O 1
ATOM 2261 N N . PHE A 1 277 ? 9.358 52.608 1.133 1.00 54.28 277 PHE A N 1
ATOM 2262 C CA . PHE A 1 277 ? 9.013 53.945 1.637 1.00 54.28 277 PHE A CA 1
ATOM 2263 C C . PHE A 1 277 ? 9.892 55.043 1.013 1.00 54.28 277 PHE A C 1
ATOM 2265 O O . PHE A 1 277 ? 10.605 55.772 1.703 1.00 54.28 277 PHE A O 1
ATOM 2272 N N . GLU A 1 278 ? 9.823 55.202 -0.312 1.00 57.34 278 GLU A N 1
ATOM 2273 C CA . GLU A 1 278 ? 10.204 56.471 -0.941 1.00 57.34 278 GLU A CA 1
ATOM 2274 C C . GLU A 1 278 ? 9.117 57.509 -0.635 1.00 57.34 278 GLU A C 1
ATOM 2276 O O . GLU A 1 278 ? 8.098 57.642 -1.312 1.00 57.34 278 GLU A O 1
ATOM 2281 N N . SER A 1 279 ? 9.347 58.231 0.460 1.00 50.84 279 SER A N 1
ATOM 2282 C CA . SER A 1 279 ? 8.620 59.425 0.873 1.00 50.84 279 SER A CA 1
ATOM 2283 C C . SER A 1 279 ? 8.676 60.500 -0.222 1.00 50.84 279 SER A C 1
ATOM 2285 O O . SER A 1 279 ? 9.543 61.377 -0.198 1.00 50.84 279 SER A O 1
ATOM 2287 N N . GLN A 1 280 ? 7.708 60.504 -1.142 1.00 48.66 280 GLN A N 1
ATOM 2288 C CA . GLN A 1 280 ? 7.306 61.736 -1.821 1.00 48.66 280 GLN A CA 1
ATOM 2289 C C . GLN A 1 280 ? 6.561 62.611 -0.812 1.00 48.66 280 GLN A C 1
ATOM 2291 O O . GLN A 1 280 ? 5.350 62.514 -0.620 1.00 48.66 280 GLN A O 1
ATOM 2296 N N . GLY A 1 281 ? 7.335 63.434 -0.109 1.00 46.06 281 GLY A N 1
ATOM 2297 C CA . GLY A 1 281 ? 6.809 64.508 0.709 1.00 46.06 281 GLY A CA 1
ATOM 2298 C C . GLY A 1 281 ? 6.347 65.662 -0.173 1.00 46.06 281 GLY A C 1
ATOM 2299 O O . GLY A 1 281 ? 7.173 66.359 -0.750 1.00 46.06 281 GLY A O 1
ATOM 2300 N N . GLU A 1 282 ? 5.043 65.917 -0.195 1.00 50.12 282 GLU A N 1
ATOM 2301 C CA . GLU A 1 282 ? 4.519 67.272 -0.348 1.00 50.12 282 GLU A CA 1
ATOM 2302 C C . GLU A 1 282 ? 3.747 67.627 0.920 1.00 50.12 282 GLU A C 1
ATOM 2304 O O . GLU A 1 282 ? 2.643 67.160 1.196 1.00 50.12 282 GLU A O 1
ATOM 2309 N N . TYR A 1 283 ? 4.424 68.424 1.742 1.00 48.53 283 TYR A N 1
ATOM 2310 C CA . TYR A 1 283 ? 3.967 68.941 3.017 1.00 48.53 283 TYR A CA 1
ATOM 2311 C C . TYR A 1 283 ? 3.311 70.305 2.774 1.00 48.53 283 TYR A C 1
ATOM 2313 O O . TYR A 1 283 ? 3.987 71.300 2.531 1.00 48.53 283 TYR A O 1
ATOM 2321 N N . SER A 1 284 ? 1.988 70.357 2.857 1.00 44.47 284 SER A N 1
ATOM 2322 C CA . SER A 1 284 ? 1.217 71.555 3.209 1.00 44.47 284 SER A CA 1
ATOM 2323 C C . SER A 1 284 ? -0.082 71.018 3.815 1.00 44.47 284 SER A C 1
ATOM 2325 O O . SER A 1 284 ? -0.741 70.184 3.213 1.00 44.47 284 SER A O 1
ATOM 2327 N N . GLY A 1 285 ? -0.467 71.266 5.056 1.00 48.47 285 GLY A N 1
ATOM 2328 C CA . GLY A 1 285 ? -0.200 72.377 5.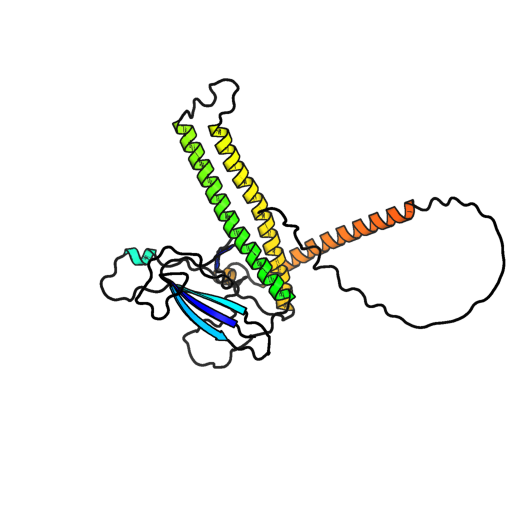944 1.00 48.47 285 GLY A CA 1
ATOM 2329 C C . GLY A 1 285 ? -1.577 72.858 6.372 1.00 48.47 285 GLY A C 1
ATOM 2330 O O . GLY A 1 285 ? -2.177 73.619 5.633 1.00 48.47 285 GLY A O 1
ATOM 2331 N N . ASP A 1 286 ? -2.100 72.375 7.500 1.00 43.19 286 ASP A N 1
ATOM 2332 C CA . ASP A 1 286 ? -2.917 73.225 8.367 1.00 43.19 286 ASP A CA 1
ATOM 2333 C C . ASP A 1 286 ? -3.160 72.585 9.735 1.00 43.19 286 ASP A C 1
ATOM 2335 O O . ASP A 1 286 ? -3.578 71.433 9.876 1.00 43.19 286 ASP A O 1
ATOM 2339 N N . GLU A 1 287 ? -2.879 73.382 10.754 1.00 51.09 287 GLU A N 1
ATOM 2340 C CA . GLU A 1 287 ? -3.102 73.089 12.155 1.00 51.09 287 GLU A CA 1
ATOM 2341 C C . GLU A 1 287 ? -4.551 73.419 12.516 1.00 51.09 287 GLU A C 1
ATOM 2343 O O . GLU A 1 287 ? -4.999 74.550 12.317 1.00 51.09 287 GLU A O 1
ATOM 2348 N N . ARG A 1 288 ? -5.254 72.490 13.176 1.00 43.19 288 ARG A N 1
ATOM 2349 C CA . ARG A 1 288 ? -6.093 72.830 14.338 1.00 43.19 288 ARG A CA 1
ATOM 2350 C C . ARG A 1 288 ? -6.710 71.604 15.004 1.00 43.19 288 ARG A C 1
ATOM 2352 O O . ARG A 1 288 ? -7.521 70.901 14.420 1.00 43.19 288 ARG A O 1
ATOM 2359 N N . GLY A 1 289 ? -6.466 71.509 16.309 1.00 41.12 289 GLY A N 1
ATOM 2360 C CA . GLY A 1 289 ? -7.573 71.304 17.240 1.00 41.12 289 GLY A CA 1
ATOM 2361 C C . GLY A 1 289 ? -7.697 69.930 17.890 1.00 41.12 289 GLY A C 1
ATOM 2362 O O . GLY A 1 289 ? -8.470 69.103 17.440 1.00 41.12 289 GLY A O 1
ATOM 2363 N N . ARG A 1 290 ? -7.087 69.843 19.078 1.00 46.84 290 ARG A N 1
ATOM 2364 C CA . ARG A 1 290 ? -7.715 69.426 20.348 1.00 46.84 290 ARG A CA 1
ATOM 2365 C C . ARG A 1 290 ? -8.129 67.960 20.583 1.00 46.84 290 ARG A C 1
ATOM 2367 O O . ARG A 1 290 ? -8.764 67.297 19.784 1.00 46.84 290 ARG A O 1
ATOM 2374 N N . GLU A 1 291 ? -7.885 67.613 21.851 1.00 36.62 291 GLU A N 1
ATOM 2375 C CA . GLU A 1 291 ? -8.599 66.656 22.708 1.00 36.62 291 GLU A CA 1
ATOM 2376 C C . GLU A 1 291 ? -8.184 65.174 22.662 1.00 36.62 291 GLU A C 1
ATOM 2378 O O . GLU A 1 291 ? -8.652 64.351 21.885 1.00 36.62 291 GLU A O 1
ATOM 2383 N N . THR A 1 292 ? -7.372 64.806 23.661 1.00 44.09 292 THR A N 1
ATOM 2384 C CA . THR A 1 292 ? -7.515 63.536 24.395 1.00 44.09 292 THR A CA 1
ATOM 2385 C C . THR A 1 292 ? -8.925 63.483 25.016 1.00 44.09 292 THR A C 1
ATOM 2387 O O . THR A 1 292 ? -9.406 64.545 25.421 1.00 44.09 292 THR A O 1
ATOM 2390 N N . PRO A 1 293 ? -9.605 62.315 25.189 1.00 55.62 293 PRO A N 1
ATOM 2391 C CA . PRO A 1 293 ? -9.109 61.262 26.094 1.00 55.62 293 PRO A CA 1
ATOM 2392 C C . PRO A 1 293 ? -9.655 59.812 25.884 1.00 55.62 293 PRO A C 1
ATOM 2394 O O . PRO A 1 293 ? -10.488 59.532 25.034 1.00 55.62 293 PRO A O 1
ATOM 2397 N N . ARG A 1 294 ? -9.255 58.921 26.816 1.00 38.84 294 ARG A N 1
ATOM 2398 C CA . ARG A 1 294 ? -9.933 57.683 27.304 1.00 38.84 294 ARG A CA 1
ATOM 2399 C C . ARG A 1 294 ? -9.624 56.315 26.661 1.00 38.84 294 ARG A C 1
ATOM 2401 O O . ARG A 1 294 ? -10.271 55.850 25.737 1.00 38.84 294 ARG A O 1
ATOM 2408 N N . ARG A 1 295 ? -8.793 55.559 27.392 1.00 49.72 295 ARG A N 1
ATOM 2409 C CA . ARG A 1 295 ? -9.152 54.331 28.148 1.00 49.72 295 ARG A CA 1
ATOM 2410 C C . ARG A 1 295 ? -10.398 53.548 27.653 1.00 49.72 295 ARG A C 1
ATOM 2412 O O . ARG A 1 295 ? -11.512 53.850 28.070 1.00 49.72 295 ARG A O 1
ATOM 2419 N N . ARG A 1 296 ? -10.180 52.441 26.927 1.00 43.56 296 ARG A N 1
ATOM 2420 C CA . ARG A 1 296 ? -11.060 51.246 26.828 1.00 43.56 296 ARG A CA 1
ATOM 2421 C C . ARG A 1 296 ? -10.176 50.015 26.578 1.00 43.56 296 ARG A C 1
ATOM 2423 O O . ARG A 1 296 ? -9.398 49.993 25.641 1.00 43.56 296 ARG A O 1
ATOM 2430 N N . GLN A 1 297 ? -10.021 49.137 27.567 1.00 40.19 297 GLN A N 1
ATOM 2431 C CA . GLN A 1 297 ? -10.727 47.851 27.693 1.00 40.19 297 GLN A CA 1
ATOM 2432 C C . GLN A 1 297 ? -10.578 46.892 26.495 1.00 40.19 297 GLN A C 1
ATOM 2434 O O . GLN A 1 297 ? -11.217 47.057 25.467 1.00 40.19 297 GLN A O 1
ATOM 2439 N N . ARG A 1 298 ? -9.792 45.834 26.749 1.00 44.53 298 ARG A N 1
ATOM 2440 C CA . ARG A 1 298 ? -10.010 44.418 26.396 1.00 44.53 298 ARG A CA 1
ATOM 2441 C C . ARG A 1 298 ? -10.745 44.120 25.081 1.00 44.53 298 ARG A C 1
ATOM 2443 O O . ARG A 1 298 ? -11.968 44.170 25.039 1.00 44.53 298 ARG A O 1
ATOM 2450 N N . ARG A 1 299 ? -10.020 43.497 24.149 1.00 37.97 299 ARG A N 1
ATOM 2451 C CA . ARG A 1 299 ? -10.469 42.268 23.474 1.00 37.97 299 ARG A CA 1
ATOM 2452 C C . ARG A 1 299 ? -9.253 41.417 23.109 1.00 37.97 299 ARG A C 1
ATOM 2454 O O . ARG A 1 299 ? -8.478 41.757 22.231 1.00 37.97 299 ARG A O 1
ATOM 2461 N N . SER A 1 300 ? -9.101 40.324 23.850 1.00 44.22 300 SER A N 1
ATOM 2462 C CA . SER A 1 300 ? -8.292 39.170 23.469 1.00 44.22 300 SER A CA 1
ATOM 2463 C C . SER A 1 300 ? -8.939 38.570 22.223 1.00 44.22 300 SER A C 1
ATOM 2465 O O . SER A 1 300 ? -9.986 37.931 22.343 1.00 44.22 300 SER A O 1
ATOM 2467 N N . SER A 1 301 ? -8.388 38.832 21.036 1.00 39.69 301 SER A N 1
ATOM 2468 C CA . SER A 1 301 ? -8.786 38.087 19.844 1.00 39.69 301 SER A CA 1
ATOM 2469 C C . SER A 1 301 ? -8.165 36.703 19.946 1.00 39.69 301 SER A C 1
ATOM 2471 O O . SER A 1 301 ? -6.977 36.547 20.238 1.00 39.69 301 SER A O 1
ATOM 2473 N N . MET A 1 302 ? -9.019 35.700 19.785 1.00 37.47 302 MET A N 1
ATOM 2474 C CA . MET A 1 302 ? -8.625 34.312 19.618 1.00 37.47 302 MET A CA 1
ATOM 2475 C C . MET A 1 302 ? -7.562 34.253 18.524 1.00 37.47 302 MET A C 1
ATOM 2477 O O . MET A 1 302 ? -7.745 34.822 17.450 1.00 37.47 302 MET A O 1
ATOM 2481 N N . ARG A 1 303 ? -6.434 33.615 18.835 1.00 40.91 303 ARG A N 1
ATOM 2482 C CA . ARG A 1 303 ? -5.496 33.175 17.811 1.00 40.91 303 ARG A CA 1
ATOM 2483 C C . ARG A 1 303 ? -6.201 32.109 16.985 1.00 40.91 303 ARG A C 1
ATOM 2485 O O . ARG A 1 303 ? -6.710 31.135 17.537 1.00 40.91 303 ARG A O 1
ATOM 2492 N N . ASP A 1 304 ? -6.224 32.340 15.684 1.00 42.94 304 ASP A N 1
ATOM 2493 C CA . ASP A 1 304 ? -6.527 31.345 14.674 1.00 42.94 304 ASP A CA 1
ATOM 2494 C C . ASP A 1 304 ? -5.453 30.246 14.716 1.00 42.94 304 ASP A C 1
ATOM 2496 O O . ASP A 1 304 ? -4.377 30.385 14.140 1.00 42.94 304 ASP A O 1
ATOM 2500 N N . ASP A 1 305 ? -5.744 29.136 15.398 1.00 39.22 305 ASP A N 1
ATOM 2501 C CA . ASP A 1 305 ? -5.026 27.862 15.245 1.00 39.22 305 ASP A CA 1
ATOM 2502 C C . ASP A 1 305 ? -5.485 27.178 13.942 1.00 39.22 305 ASP A C 1
ATOM 2504 O O . ASP A 1 305 ? -6.138 26.131 13.932 1.00 39.22 305 ASP A O 1
ATOM 2508 N N . ARG A 1 306 ? -5.179 27.810 12.806 1.00 47.62 306 ARG A N 1
ATOM 2509 C CA . ARG A 1 306 ? -5.379 27.252 11.463 1.00 47.62 306 ARG A CA 1
ATOM 2510 C C . ARG A 1 306 ? -4.157 27.526 10.598 1.00 47.62 306 ARG A C 1
ATOM 2512 O O . ARG A 1 306 ? -4.214 28.420 9.776 1.00 47.62 306 ARG A O 1
ATOM 2519 N N . THR A 1 307 ? -3.093 26.741 10.750 1.00 47.19 307 THR A N 1
ATOM 2520 C CA . THR A 1 307 ? -2.089 26.514 9.688 1.00 47.19 307 THR A CA 1
ATOM 2521 C C . THR A 1 307 ? -1.184 25.346 10.084 1.00 47.19 307 THR A C 1
ATOM 2523 O O . THR A 1 307 ? -0.162 25.529 10.737 1.00 47.19 307 THR A O 1
ATOM 2526 N N . PHE A 1 308 ? -1.590 24.128 9.728 1.00 42.41 308 PHE A N 1
ATOM 2527 C CA . PHE A 1 308 ? -0.665 22.994 9.544 1.00 42.41 308 PHE A CA 1
ATOM 2528 C C . PHE A 1 308 ? -1.303 21.903 8.669 1.00 42.41 308 PHE A C 1
ATOM 2530 O O . PHE A 1 308 ? -0.613 21.170 7.975 1.00 42.41 308 PHE A O 1
ATOM 2537 N N . ALA A 1 309 ? -2.640 21.811 8.660 1.00 42.72 309 ALA A N 1
ATOM 2538 C CA . ALA A 1 309 ? -3.369 20.814 7.872 1.00 42.72 309 ALA A CA 1
ATOM 2539 C C . ALA A 1 309 ? -3.576 21.186 6.388 1.00 42.72 309 ALA A C 1
ATOM 2541 O O . ALA A 1 309 ? -3.941 20.311 5.604 1.00 42.72 309 ALA A O 1
ATOM 2542 N N . ASP A 1 310 ? -3.354 22.443 5.991 1.00 41.72 310 ASP A N 1
ATOM 2543 C CA . ASP A 1 310 ? -3.621 22.892 4.615 1.00 41.72 310 ASP A CA 1
ATOM 2544 C C . ASP A 1 310 ? -2.410 22.760 3.670 1.00 41.72 310 ASP A C 1
ATOM 2546 O O . ASP A 1 310 ? -2.612 22.569 2.473 1.00 41.72 310 ASP A O 1
ATOM 2550 N N . ASP A 1 311 ? -1.176 22.709 4.188 1.00 44.22 311 ASP A N 1
ATOM 2551 C CA . ASP A 1 311 ? 0.045 22.565 3.366 1.00 44.22 311 ASP A CA 1
ATOM 2552 C C . ASP A 1 311 ? 0.358 21.115 2.947 1.00 44.22 311 ASP A C 1
ATOM 2554 O O . ASP A 1 311 ? 1.288 20.865 2.182 1.00 44.22 311 ASP A O 1
ATOM 2558 N N . LEU A 1 312 ? -0.435 20.138 3.399 1.00 43.00 312 LEU A N 1
ATOM 2559 C CA . LEU A 1 312 ? -0.260 18.717 3.063 1.00 43.00 312 LEU A CA 1
ATOM 2560 C C . LEU A 1 312 ? -1.338 18.170 2.121 1.00 43.00 312 LEU A C 1
ATOM 2562 O O . LEU A 1 312 ? -1.461 16.954 1.986 1.00 43.00 312 LEU A O 1
ATOM 2566 N N . ARG A 1 313 ? -2.127 19.026 1.457 1.00 37.59 313 ARG A N 1
ATOM 2567 C CA . ARG A 1 313 ? -3.039 18.581 0.391 1.00 37.59 313 ARG A CA 1
ATOM 2568 C C . ARG A 1 313 ? -2.313 18.565 -0.954 1.00 37.59 313 ARG A C 1
ATOM 2570 O O . ARG A 1 313 ? -2.169 19.624 -1.566 1.00 37.59 313 ARG A O 1
ATOM 2577 N N . PRO A 1 314 ? -1.912 17.402 -1.489 1.00 41.22 314 PRO A N 1
ATOM 2578 C CA . PRO A 1 314 ? -1.463 17.359 -2.864 1.00 41.22 314 PRO A CA 1
ATOM 2579 C C . PRO A 1 314 ? -2.664 17.563 -3.803 1.00 41.22 314 PRO A C 1
ATOM 2581 O O . PRO A 1 314 ? -3.679 16.865 -3.732 1.00 41.22 314 PRO A O 1
ATOM 2584 N N . ARG A 1 315 ? -2.556 18.563 -4.683 1.00 38.72 315 ARG A N 1
ATOM 2585 C CA . ARG A 1 315 ? -3.468 18.791 -5.812 1.00 38.72 315 ARG A CA 1
ATOM 2586 C C . ARG A 1 315 ? -3.281 17.667 -6.840 1.00 38.72 315 ARG A C 1
ATOM 2588 O O . ARG A 1 315 ? -2.550 17.833 -7.809 1.00 38.72 315 ARG A O 1
ATOM 2595 N N . TRP A 1 316 ? -3.956 16.538 -6.652 1.00 38.66 316 TRP A N 1
ATOM 2596 C CA . TRP A 1 316 ? -4.093 15.525 -7.700 1.00 38.66 316 TRP A CA 1
ATOM 2597 C C . TRP A 1 316 ? -5.411 15.748 -8.439 1.00 38.66 316 TRP A C 1
ATOM 2599 O O . TRP A 1 316 ? -6.485 15.376 -7.973 1.00 38.66 316 TRP A O 1
ATOM 2609 N N . SER A 1 317 ? -5.326 16.402 -9.594 1.00 36.47 317 SER A N 1
ATOM 2610 C CA . SER A 1 317 ? -6.425 16.511 -10.554 1.00 36.47 317 SER A CA 1
ATOM 2611 C C . SER A 1 317 ? -5.966 16.075 -11.941 1.00 36.47 317 SER A C 1
ATOM 2613 O O . SER A 1 317 ? -6.150 16.817 -12.894 1.00 36.47 317 SER A O 1
ATOM 2615 N N . TRP A 1 318 ? -5.349 14.902 -12.061 1.00 44.16 318 TRP A N 1
ATOM 2616 C CA . TRP A 1 318 ? -5.100 14.266 -13.354 1.00 44.16 318 TRP A CA 1
ATOM 2617 C C . TRP A 1 318 ? -5.154 12.755 -13.163 1.00 44.16 318 TRP A C 1
ATOM 2619 O O . TRP A 1 318 ? -4.294 12.210 -12.492 1.00 44.16 318 TRP A O 1
ATOM 2629 N N . PHE A 1 319 ? -6.243 12.156 -13.648 1.00 38.28 319 PHE A N 1
ATOM 2630 C CA . PHE A 1 319 ? -6.447 10.782 -14.136 1.00 38.28 319 PHE A CA 1
ATOM 2631 C C . PHE A 1 319 ? -7.963 10.529 -14.114 1.00 38.28 319 PHE A C 1
ATOM 2633 O O . PHE A 1 319 ? -8.558 10.177 -13.094 1.00 38.28 319 PHE A O 1
ATOM 2640 N N . ARG A 1 320 ? -8.597 10.802 -15.254 1.00 35.00 320 ARG A N 1
ATOM 2641 C CA . ARG A 1 320 ? -9.918 10.302 -15.634 1.00 35.00 320 ARG A CA 1
ATOM 2642 C C . ARG A 1 320 ? -9.821 9.749 -17.038 1.00 35.00 320 ARG A C 1
ATOM 2644 O O . ARG A 1 320 ? -9.109 10.395 -17.839 1.00 35.00 320 ARG A O 1
#

Mean predicted aligned error: 15.15 Å

Nearest PDB structures (foldseek):
  6kgq-assembly1_A  TM=4.529E-01  e=1.309E+00  Homo sapiens
  7sqc-assembly1_O1  TM=3.016E-01  e=4.663E+00  Chlamydomonas reinhardtii

=== Feature glossary ===
A reading guide for the features in this record.

Start from the sequence.

  · Sequence gives the chain of amino acids in standard one-letter code (A=alanine, C=cysteine, …, Y=tyrosine), read N→C. It is the only feature that is directly encoded by the gene; all structural features are derived from the folded form of this sequence.

Fold it, and you get atomic coordinates and the backbone conformation that goes with them.

  · Structure coordinates are given as an mmCIF _atom_site loop: one row per atom with element, residue name, chain id, sequence number, and x/y/z position in Å. Only the four main-chain atoms per residue are included here; side chains are omitted to keep the record compact.

  · Backbone dihedral angles. Every residue except chain termini has a φ (preceding-C → N → Cα → C) and a ψ (N → Cα → C → next-N). They are reported in degrees following the IUPAC sign convention. Secondary structure is essentially a statement about which (φ, ψ) basin each residue occupies.

  · Eight-state secondary structure (DSSP): H is the canonical α-helix, G the tighter 3₁₀-helix, I the wider π-helix; E/B are β-structure, T and S are turns and bends, and '-' is everything else. DSSP derives these from the pattern of main-chain N–H···O=C hydrogen bonds, not from the sequence.

  · SS3 is a coarse helix/strand/coil call (letters a/b/c) made by the P-SEA algorithm from inter-Cα distances and dihedrals. It is less detailed than DSSP but needs only Cα positions.

Summarize the fold with a handful of shape descriptors and a per-residue structural alphabet.

  · Radius of gyration (Rg) is the root-mean-square distance of Cα atoms from their centroid — a single number for overall size and compactness. A globular domain of N residues has Rg ≈ 2.2·N^0.38 Å; an extended or disordered chain has a much larger Rg. The Cα contact count is the number of residue pairs whose Cα atoms are within 8 Å and are more than four positions apart in sequence — a standard proxy for tertiary packing density. The bounding box is the smallest axis-aligned box enclosing all Cα atoms.

  · 3Di is Foldseek's structural alphabet. Each residue is assigned one of twenty discrete states based on how its Cα sits relative to its spatial (not sequential) neighbors. Aligning 3Di strings finds structural homologs roughly as well as full 3D superposition, but orders of magnitude faster.

  · Solvent-accessible surface area (SASA) is the area in Å² traced out by the centre of a 1.4 Å probe sphere (a water molecule) rolled over the protein's van der Waals surface (Shrake–Rupley / Lee–Richards construction). Buried residues have near-zero SASA; fully exposed residues can exceed 200 Å². The total SASA scales roughly with the number of surface residues.

Ask how reliable the model is.

  · For AlphaFold models, the B-factor field carries pLDDT — the model's own estimate of local accuracy on a 0–100 scale. Regions with pLDDT<50 should be treated as essentially unmodeled; they often correspond to intrinsically disordered segments.

  · For experimental (PDB) structures, the B-factor (temperature factor) quantifies the positional spread of each atom in the crystal — a combination of thermal vibration and static disorder — in units of Å². High B-factors mark flexible loops or poorly resolved regions; low B-factors mark the rigid,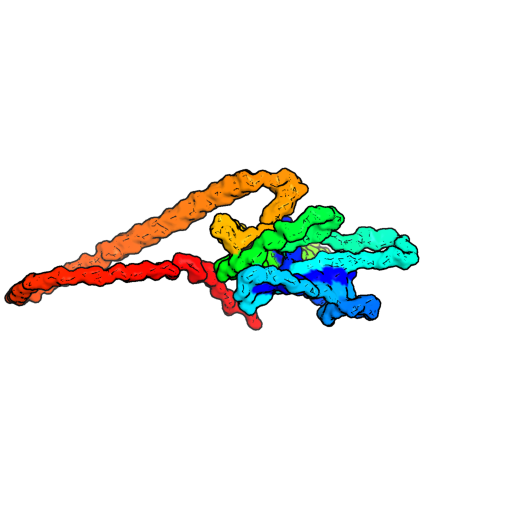 well-ordered core.

  · Predicted Aligned Error (PAE) is an AlphaFold confidence matrix: entry (i, j) is the expected error in the position of residue j, in ångströms, when the prediction is superimposed on the true structure at residue i. Low PAE within a block of residues means that block is internally rigid and well-predicted; high PAE between two blocks means their relative placement is uncertain even if each block individually is confident.

Place it in context: what it resembles, what it is annotated as, and how it looks.

  · Structural nearest neighbors (via Foldseek easy-search vs the PDB). Reported per hit: target PDB id, E-value, and alignment TM-score. A TM-score above ~0.5 is the conventional threshold for 'same fold'.

  · Functional annotations link the protein to curated databases. InterPro entries identify conserved domains and families by matching the sequence against member-database signatures (Pfam, PROSITE, CDD, …). Gene Ontology (GO) terms describe molecular function, biological process, and cellular component in a controlled vocabulary. CATH places the structure in a hierarchical fold classification (Class/Architecture/Topology/Homologous-superfamily). The organism is the source species.

  · The contact map is a binary N×N matrix image: pixel (i, j) is dark where Cα_i and Cα_j are within 8 Å and |i−j|>4. Because the |i−j|>4 filter removes local helical contacts, off-diagonal stripes parallel to the main diagonal indicate parallel β-sheets; stripes perpendicular to it indicate antiparallel β-sheets. The Ramachandran plot scatters every residue's (φ, ψ) pair against the sterically allowed regions. The PAE heatmap renders the predicted-aligned-error matrix.

  · Six rendered views show the 3D structure from the faces of a cube — i.e. along ±x, ±y, ±z. Rendering representation is drawn randomly per protein from cartoon (secondary-structure ribbons), sticks (backbone bonds), or molecular surface; coloring is either N→C rainbow (blue at the N-terminus through red at the C-terminus) or one color per chain.